Protein AF-A0A6J4IK28-F1 (afdb_monomer)

Mean predicted aligned error: 8.18 Å

Structure (mmCIF, N/CA/C/O backbone):
data_AF-A0A6J4IK28-F1
#
_entry.id   AF-A0A6J4IK28-F1
#
loop_
_atom_site.group_PDB
_atom_site.id
_atom_site.type_symbol
_atom_site.label_atom_id
_atom_site.label_alt_id
_atom_site.label_comp_id
_atom_site.label_asym_id
_atom_site.label_entity_id
_atom_site.label_seq_id
_atom_site.pdbx_PDB_ins_code
_atom_site.Cartn_x
_atom_site.Cartn_y
_atom_site.Cartn_z
_atom_site.occupancy
_atom_site.B_iso_or_equiv
_atom_site.auth_seq_id
_atom_site.auth_comp_id
_atom_site.auth_asym_id
_atom_site.auth_atom_id
_atom_site.pdbx_PDB_model_num
ATOM 1 N N . MET A 1 1 ? -40.334 22.639 69.550 1.00 74.06 1 MET A N 1
ATOM 2 C CA . MET A 1 1 ? -39.591 23.174 68.395 1.00 74.06 1 MET A CA 1
ATOM 3 C C . MET A 1 1 ? -38.228 22.520 68.456 1.00 74.06 1 MET A C 1
ATOM 5 O O . MET A 1 1 ? -37.591 22.690 69.494 1.00 74.06 1 MET A O 1
ATOM 9 N N . PRO A 1 2 ? -37.857 21.711 67.454 1.00 82.25 2 PRO A N 1
ATOM 10 C CA . PRO A 1 2 ? -36.530 21.117 67.389 1.00 82.25 2 PRO A CA 1
ATOM 11 C C . PRO A 1 2 ? -35.451 22.206 67.383 1.00 82.25 2 PRO A C 1
ATOM 13 O O . PRO A 1 2 ? -35.687 23.322 66.915 1.00 82.25 2 PRO A O 1
ATOM 16 N N . THR A 1 3 ? -34.282 21.914 67.947 1.00 91.12 3 THR A N 1
ATOM 17 C CA . THR A 1 3 ? -33.130 22.812 67.830 1.00 91.12 3 THR A CA 1
ATOM 18 C C . THR A 1 3 ? -32.622 22.833 66.380 1.00 91.12 3 THR A C 1
ATOM 20 O O . THR A 1 3 ? -32.764 21.835 65.667 1.00 91.12 3 THR A O 1
ATOM 23 N N . PRO A 1 4 ? -31.970 23.926 65.935 1.00 89.88 4 PRO A N 1
ATOM 24 C CA . PRO A 1 4 ? -31.361 23.995 64.601 1.00 89.88 4 PRO A CA 1
ATOM 25 C C . PRO A 1 4 ? -30.379 22.844 64.314 1.00 89.88 4 PRO A C 1
ATOM 27 O O . PRO A 1 4 ? -30.226 22.409 63.174 1.00 89.88 4 PRO A O 1
ATOM 30 N N . GLU A 1 5 ? -29.725 22.321 65.355 1.00 90.38 5 GLU A N 1
ATOM 31 C CA . GLU A 1 5 ? -28.814 21.174 65.267 1.00 90.38 5 GLU A CA 1
ATOM 32 C C . GLU A 1 5 ? -29.556 19.872 64.934 1.00 90.38 5 GLU A C 1
ATOM 34 O O . GLU A 1 5 ? -29.117 19.123 64.061 1.00 90.38 5 GLU A O 1
ATOM 39 N N . VAL A 1 6 ? -30.706 19.621 65.574 1.00 90.06 6 VAL A N 1
ATOM 40 C CA . VAL A 1 6 ? -31.551 18.446 65.302 1.00 90.06 6 VAL A CA 1
ATOM 41 C C . VAL A 1 6 ? -32.146 18.515 63.893 1.00 90.06 6 VAL A C 1
ATOM 43 O O . VAL A 1 6 ? -32.188 17.502 63.195 1.00 90.06 6 VAL A O 1
ATOM 46 N N . GLU A 1 7 ? -32.557 19.701 63.435 1.00 92.06 7 GLU A N 1
ATOM 47 C CA . GLU A 1 7 ? -33.018 19.901 62.052 1.00 92.06 7 GLU A CA 1
ATOM 48 C C . GLU A 1 7 ? -31.903 19.628 61.032 1.00 92.06 7 GLU A C 1
ATOM 50 O O . GLU A 1 7 ? -32.126 18.927 60.044 1.00 92.06 7 GLU A O 1
ATOM 55 N N . THR A 1 8 ? -30.685 20.112 61.299 1.00 93.75 8 THR A N 1
ATOM 56 C CA . THR A 1 8 ? -29.513 19.878 60.437 1.00 93.75 8 THR A CA 1
ATOM 57 C C . THR A 1 8 ? -29.162 18.391 60.352 1.00 93.75 8 THR A C 1
ATOM 59 O O . THR A 1 8 ? -28.902 17.885 59.260 1.00 93.75 8 THR A O 1
ATOM 62 N N . LEU A 1 9 ? -29.204 17.672 61.481 1.00 93.69 9 LEU A N 1
ATOM 63 C CA . LEU A 1 9 ? -28.987 16.225 61.528 1.00 93.69 9 LEU A CA 1
ATOM 64 C C . LEU A 1 9 ? -30.023 15.470 60.685 1.00 93.69 9 LEU A C 1
ATOM 66 O O . LEU A 1 9 ? -29.646 14.637 59.863 1.00 93.69 9 LEU A O 1
ATOM 70 N N . ARG A 1 10 ? -31.319 15.766 60.862 1.00 93.50 10 ARG A N 1
ATOM 71 C CA . ARG A 1 10 ? -32.399 15.110 60.101 1.00 93.50 10 ARG A CA 1
ATOM 72 C C . ARG A 1 10 ? -32.227 15.325 58.597 1.00 93.50 10 ARG A C 1
ATOM 74 O O . ARG A 1 10 ? -32.271 14.359 57.840 1.00 93.50 10 ARG A O 1
ATOM 81 N N . ALA A 1 11 ? -31.929 16.556 58.183 1.00 94.69 11 ALA A N 1
ATOM 82 C CA . ALA A 1 11 ? -31.669 16.878 56.782 1.00 94.69 11 ALA A CA 1
ATOM 83 C C . ALA A 1 11 ? -30.438 16.141 56.214 1.00 94.69 11 ALA A C 1
ATOM 85 O O . ALA A 1 11 ? -30.433 15.756 55.045 1.00 94.69 11 ALA A O 1
ATOM 86 N N . ALA A 1 12 ? -29.389 15.932 57.017 1.00 94.56 12 ALA A N 1
ATOM 87 C CA . ALA A 1 12 ? -28.216 15.164 56.600 1.00 94.56 12 ALA A CA 1
ATOM 88 C C . ALA A 1 12 ? -28.537 13.667 56.433 1.00 94.56 12 ALA A C 1
ATOM 90 O O . ALA A 1 12 ? -28.177 13.077 55.416 1.00 94.56 12 ALA A O 1
ATOM 91 N N . VAL A 1 13 ? -29.285 13.068 57.368 1.00 94.44 13 VAL A N 1
ATOM 92 C CA . VAL A 1 13 ? -29.723 11.661 57.278 1.00 94.44 13 VAL A CA 1
ATOM 93 C C . VAL A 1 13 ? -30.625 11.426 56.061 1.00 94.44 13 VAL A C 1
ATOM 95 O O . VAL A 1 13 ? -30.459 10.427 55.362 1.00 94.44 13 VAL A O 1
ATOM 98 N N . GLU A 1 14 ? -31.542 12.350 55.759 1.00 95.25 14 GLU A N 1
ATOM 99 C CA . GLU A 1 14 ? -32.366 12.292 54.541 1.00 95.25 14 GLU A CA 1
ATOM 100 C C . GLU A 1 14 ? -31.520 12.376 53.263 1.00 95.25 14 GLU A C 1
ATOM 102 O O . GLU A 1 14 ? -31.770 11.646 52.302 1.00 95.25 14 GLU A O 1
ATOM 107 N N . ARG A 1 15 ? -30.482 13.220 53.249 1.00 96.00 15 ARG A N 1
ATOM 108 C CA . ARG A 1 15 ? -29.557 13.329 52.112 1.00 96.00 15 ARG A CA 1
ATOM 109 C C . ARG A 1 15 ? -28.786 12.029 51.882 1.00 96.00 15 ARG A C 1
ATOM 111 O O . ARG A 1 15 ? -28.744 11.552 50.749 1.00 96.00 15 ARG A O 1
ATOM 118 N N . VAL A 1 16 ? -28.248 11.439 52.951 1.00 95.44 16 VAL A N 1
ATOM 119 C CA . VAL A 1 16 ? -27.581 10.128 52.917 1.00 95.44 16 VAL A CA 1
ATOM 120 C C . VAL A 1 16 ? -28.528 9.059 52.371 1.00 95.44 16 VAL A C 1
ATOM 122 O O . VAL A 1 16 ? -28.136 8.285 51.503 1.00 95.44 16 VAL A O 1
ATOM 125 N N . ALA A 1 17 ? -29.788 9.045 52.818 1.00 94.62 17 ALA A N 1
ATOM 126 C CA . ALA A 1 17 ? -30.799 8.110 52.326 1.00 94.62 17 ALA A CA 1
ATOM 127 C C . ALA A 1 17 ? -30.999 8.222 50.806 1.00 94.62 17 ALA A C 1
ATOM 129 O O . ALA A 1 17 ? -30.992 7.216 50.096 1.00 94.62 17 ALA A O 1
ATOM 130 N N . GLY A 1 18 ? -31.142 9.452 50.301 1.00 94.38 18 GLY A N 1
ATOM 131 C CA . GLY A 1 18 ? -31.304 9.713 48.870 1.00 94.38 18 GLY A CA 1
ATOM 132 C C . GLY A 1 18 ? -30.097 9.267 48.043 1.00 94.38 18 GLY A C 1
ATOM 133 O O . GLY A 1 18 ? -30.264 8.689 46.971 1.00 94.38 18 GLY A O 1
ATOM 134 N N . GLN A 1 19 ? -28.885 9.478 48.554 1.00 93.12 19 GLN A N 1
ATOM 135 C CA . GLN A 1 19 ? -27.653 9.050 47.891 1.00 93.12 19 GLN A CA 1
ATOM 136 C C . GLN A 1 19 ? -27.456 7.528 47.927 1.00 93.12 19 GLN A C 1
ATOM 138 O O . GLN A 1 19 ? -27.048 6.959 46.921 1.00 93.12 19 GLN A O 1
ATOM 143 N N . LEU A 1 20 ? -27.791 6.849 49.030 1.00 92.94 20 LEU A N 1
ATOM 144 C CA . LEU A 1 20 ? -27.771 5.381 49.097 1.00 92.94 20 LEU A CA 1
ATOM 145 C C . LEU A 1 20 ? -28.774 4.754 48.127 1.00 92.94 20 LEU A C 1
ATOM 147 O O . LEU A 1 20 ? -28.466 3.761 47.473 1.00 92.94 20 LEU A O 1
ATOM 151 N N . TYR A 1 21 ? -29.956 5.357 47.987 1.00 92.38 21 TYR A N 1
ATOM 152 C CA . TYR A 1 21 ? -30.935 4.926 46.994 1.00 92.38 21 TYR A CA 1
ATOM 153 C C . TYR A 1 21 ? -30.430 5.128 45.557 1.00 92.38 21 TYR A C 1
ATOM 155 O O . TYR A 1 21 ? -30.565 4.233 44.722 1.00 92.38 21 TYR A O 1
ATOM 163 N N . ALA A 1 22 ? -29.816 6.280 45.263 1.00 89.69 22 ALA A N 1
ATOM 164 C CA . ALA A 1 22 ? -29.188 6.523 43.965 1.00 89.69 22 ALA A CA 1
ATOM 165 C C . ALA A 1 22 ? -28.090 5.486 43.680 1.00 89.69 22 ALA A C 1
ATOM 167 O O . ALA A 1 22 ? -28.051 4.917 42.598 1.00 89.69 22 ALA A O 1
ATOM 168 N N . LEU A 1 23 ? -27.270 5.174 44.684 1.00 88.62 23 LEU A N 1
ATOM 169 C CA . LEU A 1 23 ? -26.203 4.184 44.600 1.00 88.62 23 LEU A CA 1
ATOM 170 C C . LEU A 1 23 ? -26.716 2.761 44.327 1.00 88.62 23 LEU A C 1
ATOM 172 O O . LEU A 1 23 ? -26.079 2.013 43.592 1.00 88.62 23 LEU A O 1
ATOM 176 N N . ASP A 1 24 ? -27.853 2.373 44.907 1.00 88.12 24 ASP A N 1
ATOM 177 C CA . ASP A 1 24 ? -28.440 1.048 44.671 1.00 88.12 24 ASP A CA 1
ATOM 178 C C . ASP A 1 24 ? -29.118 0.923 43.303 1.00 88.12 24 ASP A C 1
ATOM 180 O O . ASP A 1 24 ? -29.145 -0.150 42.704 1.00 88.12 24 ASP A O 1
ATOM 184 N N . THR A 1 25 ? -29.666 2.031 42.806 1.00 88.88 25 THR A N 1
ATOM 185 C CA . THR A 1 25 ? -30.368 2.076 41.518 1.00 88.88 25 THR A CA 1
ATOM 186 C C . THR A 1 25 ? -29.450 2.377 40.337 1.00 88.88 25 THR A C 1
ATOM 188 O O . THR A 1 25 ? -29.891 2.259 39.193 1.00 88.88 25 THR A O 1
ATOM 191 N N . ASP A 1 26 ? -28.185 2.723 40.588 1.00 85.19 26 ASP A N 1
ATOM 192 C CA . ASP A 1 26 ? -27.203 3.002 39.549 1.00 85.19 26 ASP A CA 1
ATOM 193 C C . ASP A 1 26 ? -26.723 1.698 38.869 1.00 85.19 26 ASP A C 1
ATOM 195 O O . ASP A 1 26 ? -26.015 0.885 39.481 1.00 85.19 26 ASP A O 1
ATOM 199 N N . PRO A 1 27 ? -27.052 1.478 37.579 1.00 79.19 27 PRO A N 1
ATOM 200 C CA . PRO A 1 27 ? -26.622 0.290 36.846 1.00 79.19 27 PRO A CA 1
ATOM 201 C C . PRO A 1 27 ? -25.095 0.184 36.705 1.00 79.19 27 PRO A C 1
ATOM 203 O O . PRO A 1 27 ? -24.576 -0.911 36.497 1.00 79.19 27 PRO A O 1
ATOM 206 N N . GLN A 1 28 ? -24.356 1.287 36.831 1.00 73.50 28 GLN A N 1
ATOM 207 C CA . GLN A 1 28 ? -22.895 1.293 36.740 1.00 73.50 28 GLN A CA 1
ATOM 208 C C . GLN A 1 28 ? -22.249 0.767 38.024 1.00 73.50 28 GLN A C 1
ATOM 210 O O . GLN A 1 28 ? -21.214 0.105 37.969 1.00 73.50 28 GLN A O 1
ATOM 215 N N . LEU A 1 29 ? -22.890 0.968 39.176 1.00 75.38 29 LEU A N 1
ATOM 216 C CA . LEU A 1 29 ? -22.451 0.395 40.450 1.00 75.38 29 LEU A CA 1
ATOM 217 C C . LEU A 1 29 ? -22.881 -1.069 40.597 1.00 75.38 29 LEU A C 1
ATOM 219 O O . LEU A 1 29 ? -22.196 -1.842 41.270 1.00 75.38 29 LEU A O 1
ATOM 223 N N . ALA A 1 30 ? -23.936 -1.497 39.895 1.00 78.06 30 ALA A N 1
ATOM 224 C CA . ALA A 1 30 ? -24.269 -2.916 39.766 1.00 78.06 30 ALA A CA 1
ATOM 225 C C . ALA A 1 30 ? -23.120 -3.725 39.127 1.00 78.06 30 ALA A C 1
ATOM 227 O O . ALA A 1 30 ? -22.860 -4.853 39.544 1.00 78.06 30 ALA A O 1
ATOM 228 N N . LEU A 1 31 ? -22.363 -3.129 38.195 1.00 72.75 31 LEU A N 1
ATOM 229 C CA . LEU A 1 31 ? -21.189 -3.764 37.577 1.00 72.75 31 LEU A CA 1
ATOM 230 C C . LEU A 1 31 ? -20.028 -3.975 38.561 1.00 72.75 31 LEU A C 1
ATOM 232 O O . LEU A 1 31 ? -19.292 -4.952 38.429 1.00 72.75 31 LEU A O 1
ATOM 236 N N . LEU A 1 32 ? -19.883 -3.119 39.580 1.00 73.75 32 LEU A N 1
ATOM 237 C CA . LEU A 1 32 ? -18.883 -3.322 40.638 1.00 73.75 32 LEU A CA 1
ATOM 238 C C . LEU A 1 32 ? -19.187 -4.570 41.480 1.00 73.75 32 LEU A C 1
ATOM 240 O O . LEU A 1 32 ? -18.267 -5.180 42.021 1.00 73.75 32 LEU A O 1
ATOM 244 N N . ARG A 1 33 ? -20.465 -4.961 41.574 1.00 72.75 33 ARG A N 1
ATOM 245 C CA . ARG A 1 33 ? -20.930 -6.112 42.365 1.00 72.75 33 ARG A CA 1
ATOM 246 C C . ARG A 1 33 ? -20.863 -7.440 41.596 1.00 72.75 33 ARG A C 1
ATOM 248 O O . ARG A 1 33 ? -20.760 -8.488 42.225 1.00 72.75 33 ARG A O 1
ATOM 255 N N . ASP A 1 34 ? -20.892 -7.412 40.262 1.00 78.19 34 ASP A N 1
ATOM 256 C CA . ASP A 1 34 ? -20.984 -8.610 39.402 1.00 78.19 34 ASP A CA 1
ATOM 257 C C . ASP A 1 34 ? -19.647 -9.377 39.249 1.00 78.19 34 ASP A C 1
ATOM 259 O O . ASP A 1 34 ? -19.596 -10.477 38.703 1.00 78.19 34 ASP A O 1
ATOM 263 N N . GLY A 1 35 ? -18.532 -8.823 39.747 1.00 73.94 35 GLY A N 1
ATOM 264 C CA . GLY A 1 35 ? -17.237 -9.520 39.837 1.00 73.94 35 GLY A CA 1
ATOM 265 C C . GLY A 1 35 ? -16.565 -9.856 38.496 1.00 73.94 35 GLY A C 1
ATOM 266 O O . GLY A 1 35 ? -15.543 -10.541 38.472 1.00 73.94 35 GLY A O 1
ATOM 267 N N . SER A 1 36 ? -17.108 -9.373 37.377 1.00 86.38 36 SER A N 1
ATOM 268 C CA . SER A 1 36 ? -16.590 -9.591 36.019 1.00 86.38 36 SER A CA 1
ATOM 269 C C . SER A 1 36 ? -15.391 -8.697 35.663 1.00 86.38 36 SER A C 1
ATOM 271 O O . SER A 1 36 ? -14.700 -8.948 34.669 1.00 86.38 36 SER A O 1
ATOM 273 N N . LEU A 1 37 ? -15.112 -7.690 36.496 1.00 91.56 37 LEU A N 1
ATOM 274 C CA . LEU A 1 37 ? -14.027 -6.731 36.311 1.00 91.56 37 LEU A CA 1
ATOM 275 C C . LEU A 1 37 ? -12.643 -7.374 36.480 1.00 91.56 37 LEU A C 1
ATOM 277 O O . LEU A 1 37 ? -12.450 -8.345 37.215 1.00 91.56 37 LEU A O 1
ATOM 281 N N . ARG A 1 38 ? -11.641 -6.798 35.814 1.00 92.06 38 ARG A N 1
ATOM 282 C CA . ARG A 1 38 ? -10.229 -7.204 35.871 1.00 92.06 38 ARG A CA 1
ATOM 283 C C . ARG A 1 38 ? -9.327 -5.994 36.119 1.00 92.06 38 ARG A C 1
ATOM 285 O O . ARG A 1 38 ? -9.775 -4.854 36.080 1.00 92.06 38 ARG A O 1
ATOM 292 N N . GLY A 1 39 ? -8.055 -6.258 36.417 1.00 94.00 39 GLY A N 1
ATOM 293 C CA . GLY A 1 39 ? -7.009 -5.233 36.471 1.00 94.00 39 GLY A CA 1
ATOM 294 C C . GLY A 1 39 ? -7.291 -4.090 37.452 1.00 94.00 39 GLY A C 1
ATOM 295 O O . GLY A 1 39 ? -7.588 -4.330 38.626 1.00 94.00 39 GLY A O 1
ATOM 296 N N . ALA A 1 40 ? -7.154 -2.849 36.981 1.00 92.88 40 ALA A N 1
ATOM 297 C CA . ALA A 1 40 ? -7.343 -1.659 37.811 1.00 92.88 40 ALA A CA 1
ATOM 298 C C . ALA A 1 40 ? -8.806 -1.488 38.232 1.00 92.88 40 ALA A C 1
ATOM 300 O O . ALA A 1 40 ? -9.070 -1.110 39.372 1.00 92.88 40 ALA A O 1
ATOM 301 N N . SER A 1 41 ? -9.742 -1.834 37.349 1.00 93.06 41 SER A N 1
ATOM 302 C CA . SER A 1 41 ? -11.175 -1.832 37.643 1.00 93.06 41 SER A CA 1
ATOM 303 C C . SER A 1 41 ? -11.537 -2.815 38.755 1.00 93.06 41 SER A C 1
ATOM 305 O O . SER A 1 41 ? -12.217 -2.438 39.705 1.00 93.06 41 SER A O 1
ATOM 307 N N . ALA A 1 42 ? -11.016 -4.047 38.712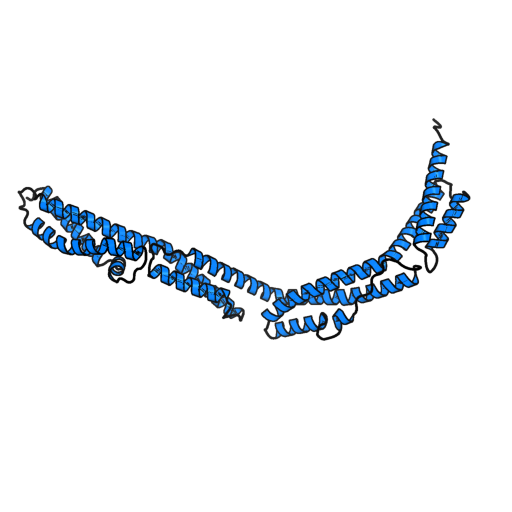 1.00 93.44 42 ALA A N 1
ATOM 308 C CA . ALA A 1 42 ? -11.214 -5.014 39.797 1.00 93.44 42 ALA A CA 1
ATOM 309 C C . ALA A 1 42 ? -10.628 -4.526 41.126 1.00 93.44 42 ALA A C 1
ATOM 311 O O . ALA A 1 42 ? -11.246 -4.694 42.175 1.00 93.44 42 ALA A O 1
ATOM 312 N N . LYS A 1 43 ? -9.442 -3.904 41.088 1.00 93.50 43 LYS A N 1
ATOM 313 C CA . LYS A 1 43 ? -8.805 -3.341 42.282 1.00 93.50 43 LYS A CA 1
ATOM 314 C C . LYS A 1 43 ? -9.658 -2.224 42.891 1.00 93.50 43 LYS A C 1
ATOM 316 O O . LYS A 1 43 ? -9.930 -2.265 44.085 1.00 93.50 43 LYS A O 1
ATOM 321 N N . ALA A 1 44 ? -10.113 -1.279 42.069 1.00 92.44 44 ALA A N 1
ATOM 322 C CA . ALA A 1 44 ? -10.971 -0.186 42.512 1.00 92.44 44 ALA A CA 1
ATOM 323 C C . ALA A 1 44 ? -12.305 -0.701 43.076 1.00 92.44 44 ALA A C 1
ATOM 325 O O . ALA A 1 44 ? -12.745 -0.227 44.118 1.00 92.44 44 ALA A O 1
ATOM 326 N N . ALA A 1 45 ? -12.917 -1.706 42.437 1.00 91.50 45 ALA A N 1
ATOM 327 C CA . ALA A 1 45 ? -14.139 -2.343 42.927 1.00 91.50 45 ALA A CA 1
ATOM 328 C C . ALA A 1 45 ? -13.929 -3.037 44.285 1.00 91.50 45 ALA A C 1
ATOM 330 O O . ALA A 1 45 ? -14.741 -2.879 45.199 1.00 91.50 45 ALA A O 1
ATOM 331 N N . ALA A 1 46 ? -12.820 -3.763 44.449 1.00 92.69 46 ALA A N 1
ATOM 332 C CA . ALA A 1 46 ? -12.489 -4.453 45.694 1.00 92.69 46 ALA A CA 1
ATOM 333 C C . ALA A 1 46 ? -12.225 -3.489 46.864 1.00 92.69 46 ALA A C 1
ATOM 335 O O . ALA A 1 46 ? -12.541 -3.826 48.002 1.00 92.69 46 ALA A O 1
ATOM 336 N N . GLU A 1 47 ? -11.677 -2.299 46.595 1.00 92.56 47 GLU A N 1
ATOM 337 C CA . GLU A 1 47 ? -11.463 -1.249 47.602 1.00 92.56 47 GLU A CA 1
ATOM 338 C C . GLU A 1 47 ? -12.795 -0.695 48.142 1.00 92.56 47 GLU A C 1
ATOM 340 O O . GLU A 1 47 ? -12.931 -0.509 49.350 1.00 92.56 47 GLU A O 1
ATOM 345 N N . VAL A 1 48 ? -13.805 -0.508 47.283 1.00 93.25 48 VAL A N 1
ATOM 346 C CA . VAL A 1 48 ? -15.093 0.097 47.684 1.00 93.25 48 VAL A CA 1
ATOM 347 C C . VAL A 1 48 ? -16.167 -0.890 48.126 1.00 93.25 48 VAL A C 1
ATOM 349 O O . VAL A 1 48 ? -17.089 -0.502 48.839 1.00 93.25 48 VAL A O 1
ATOM 352 N N . THR A 1 49 ? -16.065 -2.165 47.749 1.00 91.81 49 THR A N 1
ATOM 353 C CA . THR A 1 49 ? -17.027 -3.206 48.157 1.00 91.81 49 THR A CA 1
ATOM 354 C C . THR A 1 49 ? -17.265 -3.250 49.677 1.00 91.81 49 THR A C 1
ATOM 356 O O . THR A 1 49 ? -18.422 -3.151 50.087 1.00 91.81 49 THR A O 1
ATOM 359 N N . PRO A 1 50 ? -16.231 -3.308 50.547 1.00 93.44 50 PRO A N 1
ATOM 360 C CA . PRO A 1 50 ? -16.459 -3.316 51.993 1.00 93.44 50 PRO A CA 1
ATOM 361 C C . PRO A 1 50 ? -17.063 -2.004 52.516 1.00 93.44 50 PRO A C 1
ATOM 363 O O . PRO A 1 50 ? -17.766 -2.019 53.526 1.00 93.44 50 PRO A O 1
ATOM 366 N N . LEU A 1 51 ? -16.819 -0.872 51.843 1.00 93.94 51 LEU A N 1
ATOM 367 C CA . LEU A 1 51 ? -17.439 0.409 52.194 1.00 93.94 51 LEU A CA 1
ATOM 368 C C . LEU A 1 51 ? -18.940 0.375 51.908 1.00 93.94 51 LEU A C 1
ATOM 370 O O . LEU A 1 51 ? -19.722 0.777 52.764 1.00 93.94 51 LEU A O 1
ATOM 374 N N . ILE A 1 52 ? -19.347 -0.173 50.759 1.00 92.00 52 ILE A N 1
ATOM 375 C CA . ILE A 1 52 ? -20.759 -0.362 50.397 1.00 92.00 52 ILE A CA 1
ATOM 376 C C . ILE A 1 52 ? -21.468 -1.227 51.442 1.00 92.00 52 ILE A C 1
ATOM 378 O O . ILE A 1 52 ? -22.503 -0.816 51.969 1.00 92.00 52 ILE A O 1
ATOM 382 N N . ASP A 1 53 ? -20.897 -2.378 51.799 1.00 91.62 53 ASP A N 1
ATOM 383 C CA . ASP A 1 53 ? -21.471 -3.260 52.825 1.00 91.62 53 ASP A CA 1
ATOM 384 C C . ASP A 1 53 ? -21.601 -2.535 54.174 1.00 91.62 53 ASP A C 1
ATOM 386 O O . ASP A 1 53 ? -22.630 -2.601 54.851 1.00 91.62 53 ASP A O 1
ATOM 390 N N . SER A 1 54 ? -20.567 -1.777 54.548 1.00 94.00 54 SER A N 1
ATOM 391 C CA . SER A 1 54 ? -20.535 -1.023 55.797 1.00 94.00 54 SER A CA 1
ATOM 392 C C . SER A 1 54 ? -21.535 0.142 55.830 1.00 94.00 54 SER A C 1
ATOM 394 O O . SER A 1 54 ? -22.076 0.446 56.897 1.00 94.00 54 SER A O 1
ATOM 396 N N . LEU A 1 55 ? -21.797 0.790 54.692 1.00 95.06 55 LEU A N 1
ATOM 397 C CA . LEU A 1 55 ? -22.811 1.836 54.544 1.00 95.06 55 LEU A CA 1
ATOM 398 C C . LEU A 1 55 ? -24.216 1.272 54.782 1.00 95.06 55 LEU A C 1
ATOM 400 O O . LEU A 1 55 ? -24.970 1.826 55.585 1.00 95.06 55 LEU A O 1
ATOM 404 N N . TRP A 1 56 ? -24.543 0.139 54.152 1.00 93.50 56 TRP A N 1
ATOM 405 C CA . TRP A 1 56 ? -25.838 -0.530 54.329 1.00 93.50 56 TRP A CA 1
ATOM 406 C C . TRP A 1 56 ? -26.040 -1.070 55.744 1.00 93.50 56 TRP A C 1
ATOM 408 O O . TRP A 1 56 ? -27.169 -1.094 56.231 1.00 93.50 56 TRP A O 1
ATOM 418 N N . GLN A 1 57 ? -24.958 -1.449 56.428 1.00 94.69 57 GLN A N 1
ATOM 419 C CA . GLN A 1 57 ? -25.019 -1.862 57.826 1.00 94.69 57 GLN A CA 1
ATOM 420 C C . GLN A 1 57 ? -25.232 -0.679 58.786 1.00 94.69 57 GLN A C 1
ATOM 422 O O . GLN A 1 57 ? -26.019 -0.799 59.718 1.00 94.69 57 GLN A O 1
ATOM 427 N N . ARG A 1 58 ? -24.549 0.458 58.581 1.00 95.00 58 ARG A N 1
ATOM 428 C CA . ARG A 1 58 ? -24.589 1.609 59.510 1.00 95.00 58 ARG A CA 1
ATOM 429 C C . ARG A 1 58 ? -25.769 2.549 59.306 1.00 95.00 58 ARG A C 1
ATOM 431 O O . ARG A 1 58 ? -26.148 3.244 60.247 1.00 95.00 58 ARG A O 1
ATOM 438 N N . TYR A 1 59 ? -26.336 2.613 58.105 1.00 95.69 59 TYR A N 1
ATOM 439 C CA . TYR A 1 59 ? -27.433 3.536 57.815 1.00 95.69 59 TYR A CA 1
ATOM 440 C C . TYR A 1 59 ? -28.682 3.315 58.698 1.00 95.69 59 TYR A C 1
ATOM 442 O O . TYR A 1 59 ? -29.169 4.302 59.253 1.00 95.69 59 TYR A O 1
ATOM 450 N N . PRO A 1 60 ? -29.176 2.077 58.919 1.00 95.62 60 PRO A N 1
ATOM 451 C CA . PRO A 1 60 ? -30.306 1.837 59.821 1.00 95.62 60 PRO A CA 1
ATOM 452 C C . PRO A 1 60 ? -30.030 2.287 61.261 1.00 95.62 60 PRO A C 1
ATOM 454 O O . PRO A 1 60 ? -30.896 2.894 61.893 1.00 95.62 60 PRO A O 1
ATOM 457 N N . ASP A 1 61 ? -28.813 2.046 61.759 1.00 94.12 61 ASP A N 1
ATOM 458 C CA . ASP A 1 61 ? -28.394 2.451 63.106 1.00 94.12 61 ASP A CA 1
ATOM 459 C C . ASP A 1 61 ? -28.335 3.978 63.234 1.00 94.12 61 ASP A C 1
ATOM 461 O O . ASP A 1 61 ? -28.820 4.547 64.213 1.00 94.12 61 ASP A O 1
ATOM 465 N N . LEU A 1 62 ? -27.793 4.661 62.220 1.00 94.56 62 LEU A N 1
ATOM 466 C CA . LEU A 1 62 ? -27.772 6.121 62.143 1.00 94.56 62 LEU A CA 1
ATOM 467 C C . LEU A 1 62 ? -29.193 6.700 62.101 1.00 94.56 62 LEU A C 1
ATOM 469 O O . LEU A 1 62 ? -29.483 7.669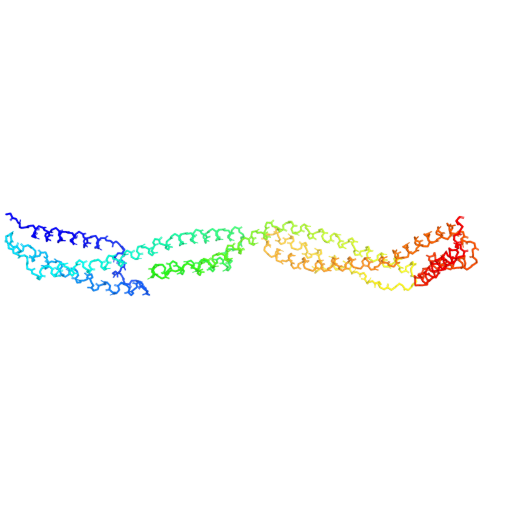 62.803 1.00 94.56 62 LEU A O 1
ATOM 473 N N . GLN A 1 63 ? -30.081 6.103 61.304 1.00 94.31 63 GLN A N 1
ATOM 474 C CA . GLN A 1 63 ? -31.474 6.524 61.181 1.00 94.31 63 GLN A CA 1
ATOM 475 C C . GLN A 1 63 ? -32.225 6.378 62.512 1.00 94.31 63 GLN A C 1
ATOM 477 O O . GLN A 1 63 ? -32.914 7.311 62.929 1.00 94.31 63 GLN A O 1
ATOM 482 N N . ALA A 1 64 ? -32.065 5.243 63.199 1.00 93.62 64 ALA A N 1
ATOM 483 C CA . ALA A 1 64 ? -32.664 5.001 64.509 1.00 93.62 64 ALA A CA 1
ATOM 484 C C . ALA A 1 64 ? -32.116 5.971 65.567 1.00 93.62 64 ALA A C 1
ATOM 486 O O . ALA A 1 64 ? -32.884 6.631 66.266 1.00 93.62 64 ALA A O 1
ATOM 487 N N . ALA A 1 65 ? -30.792 6.138 65.628 1.00 92.00 65 ALA A N 1
ATOM 488 C CA . ALA A 1 65 ? -30.160 7.028 66.594 1.00 92.00 65 ALA A CA 1
ATOM 489 C C . ALA A 1 65 ? -30.543 8.501 66.378 1.00 92.00 65 ALA A C 1
ATOM 491 O O . ALA A 1 65 ? -30.709 9.229 67.352 1.00 92.00 65 ALA A O 1
ATOM 492 N N . ALA A 1 66 ? -30.721 8.941 65.127 1.00 91.12 66 ALA A N 1
ATOM 493 C CA . ALA A 1 66 ? -31.199 10.285 64.805 1.00 91.12 66 ALA A CA 1
ATOM 494 C C . ALA A 1 66 ? -32.677 10.502 65.181 1.00 91.12 66 ALA A C 1
ATOM 496 O O . ALA A 1 66 ? -33.053 11.618 65.545 1.00 91.12 66 ALA A O 1
ATOM 497 N N . ALA A 1 67 ? -33.509 9.455 65.119 1.00 91.38 67 ALA A N 1
ATOM 498 C CA . ALA A 1 67 ? -34.905 9.505 65.556 1.00 91.38 67 ALA A CA 1
ATOM 499 C C . ALA A 1 67 ? -35.040 9.606 67.088 1.00 91.38 67 ALA A C 1
ATOM 501 O O . ALA A 1 67 ? -35.944 10.287 67.572 1.00 91.38 67 ALA A O 1
ATOM 502 N N . ASP A 1 68 ? -34.115 8.992 67.833 1.00 91.56 68 ASP A N 1
ATOM 503 C CA . ASP A 1 68 ? -34.080 9.008 69.302 1.00 91.56 68 ASP A CA 1
ATOM 504 C C . ASP A 1 68 ? -33.532 10.322 69.899 1.00 91.56 68 ASP A C 1
ATOM 506 O O . ASP A 1 68 ? -33.643 10.556 71.109 1.00 91.56 68 ASP A O 1
ATOM 510 N N . VAL A 1 69 ? -32.956 11.217 69.083 1.00 90.12 69 VAL A N 1
ATOM 511 C CA . VAL A 1 69 ? -32.507 12.536 69.555 1.00 90.12 69 VAL A CA 1
ATOM 512 C C . VAL A 1 69 ? -33.719 13.405 69.896 1.00 90.12 69 VAL A C 1
ATOM 514 O O . VAL A 1 69 ? -34.496 13.805 69.028 1.00 90.12 69 VAL A O 1
ATOM 517 N N . ALA A 1 70 ? -33.859 13.741 71.181 1.00 82.38 70 ALA A N 1
ATOM 518 C CA . ALA A 1 70 ? -34.915 14.624 71.664 1.00 82.38 70 ALA A CA 1
ATOM 519 C C . ALA A 1 70 ? -34.835 16.017 71.015 1.00 82.38 70 ALA A C 1
ATOM 521 O O . ALA A 1 70 ? -33.760 16.611 70.945 1.00 82.38 70 ALA A O 1
ATOM 522 N N . ASP A 1 71 ? -35.991 16.587 70.657 1.00 82.25 71 ASP A N 1
ATOM 523 C CA . ASP A 1 71 ? -36.108 17.884 69.968 1.00 82.25 71 ASP A CA 1
ATOM 524 C C . ASP A 1 71 ? -35.384 19.049 70.677 1.00 82.25 71 ASP A C 1
ATOM 526 O O . ASP A 1 71 ? -35.060 20.050 70.047 1.00 82.25 71 ASP A O 1
ATOM 530 N N . THR A 1 72 ? -35.127 18.955 71.983 1.00 73.81 72 THR A N 1
ATOM 531 C CA . THR A 1 72 ? -34.505 20.026 72.782 1.00 73.81 72 THR A CA 1
ATOM 532 C C . THR A 1 72 ? -33.144 19.657 73.382 1.00 73.81 72 THR A C 1
ATOM 534 O O . THR A 1 72 ? -32.603 20.442 74.158 1.00 73.81 72 THR A O 1
ATOM 537 N N . GLY A 1 73 ? -32.611 18.463 73.098 1.00 80.56 73 GLY A N 1
ATOM 538 C CA . GLY A 1 73 ? -31.343 17.974 73.654 1.00 80.56 73 GLY A CA 1
ATOM 539 C C . GLY A 1 73 ? -30.148 18.188 72.715 1.00 80.56 73 GLY A C 1
ATOM 540 O O . GLY A 1 73 ? -30.345 18.330 71.509 1.00 80.56 73 GLY A O 1
ATOM 541 N N . PRO A 1 74 ? -28.905 18.205 73.236 1.00 88.88 74 PRO A N 1
ATOM 542 C CA . PRO A 1 74 ? -27.717 18.196 72.389 1.00 88.88 74 PRO A CA 1
ATOM 543 C C . PRO A 1 74 ? -27.617 16.867 71.628 1.00 88.88 74 PRO A C 1
ATOM 545 O O . PRO A 1 74 ? -27.880 15.801 72.191 1.00 88.88 74 PRO A O 1
ATOM 548 N N . VAL A 1 75 ? -27.202 16.923 70.362 1.00 91.25 75 VAL A N 1
ATOM 549 C CA . VAL A 1 75 ? -26.969 15.717 69.555 1.00 91.25 75 VAL A CA 1
ATOM 550 C C . VAL A 1 75 ? -25.785 14.932 70.144 1.00 91.25 75 VAL A C 1
ATOM 552 O O . VAL A 1 75 ? -24.723 15.519 70.372 1.00 91.25 75 VAL A O 1
ATOM 555 N N . PRO A 1 76 ? -25.906 13.611 70.385 1.00 93.75 76 PRO A N 1
ATOM 556 C CA . PRO A 1 76 ? -24.788 12.819 70.883 1.00 93.75 76 PRO A CA 1
ATOM 557 C C . PRO A 1 76 ? -23.609 12.820 69.901 1.00 93.75 76 PRO A C 1
ATOM 559 O O . PRO A 1 76 ? -23.783 12.611 68.700 1.00 93.75 76 PRO A O 1
ATOM 562 N N . ALA A 1 77 ? -22.386 12.974 70.416 1.00 93.19 77 ALA A N 1
ATOM 563 C CA . ALA A 1 77 ? -21.173 12.988 69.593 1.00 93.19 77 ALA A CA 1
ATOM 564 C C . ALA A 1 77 ? -21.000 11.710 68.748 1.00 93.19 77 ALA A C 1
ATOM 566 O O . ALA A 1 77 ? -20.496 11.774 67.630 1.00 93.19 77 ALA A O 1
ATOM 567 N N . SER A 1 78 ? -21.467 10.560 69.244 1.00 92.75 78 SER A N 1
ATOM 568 C CA . SER A 1 78 ? -21.451 9.285 68.517 1.00 92.75 78 SER A CA 1
ATOM 569 C C . SER A 1 78 ? -22.327 9.294 67.259 1.00 92.75 78 SER A C 1
ATOM 571 O O . SER A 1 78 ? -21.951 8.689 66.254 1.00 92.75 78 SER A O 1
ATOM 573 N N . VAL A 1 79 ? -23.466 9.997 67.283 1.00 93.62 79 VAL A N 1
ATOM 574 C CA . VAL A 1 79 ? -24.358 10.140 66.120 1.00 93.62 79 VAL A CA 1
ATOM 575 C C . VAL A 1 79 ? -23.684 10.995 65.053 1.00 93.62 79 VAL A C 1
ATOM 577 O O . VAL A 1 79 ? -23.630 10.593 63.895 1.00 93.62 79 VAL A O 1
ATOM 580 N N . LEU A 1 80 ? -23.085 12.123 65.454 1.00 93.94 80 LEU A N 1
ATOM 581 C CA . LEU A 1 80 ? -22.329 12.990 64.544 1.00 93.94 80 LEU A CA 1
ATOM 582 C C . LEU A 1 80 ? -21.117 12.270 63.937 1.00 93.94 80 LEU A C 1
ATOM 584 O O . LEU A 1 80 ? -20.852 12.413 62.748 1.00 93.94 80 LEU A O 1
ATOM 588 N N . GLN A 1 81 ? -20.409 11.460 64.727 1.00 93.75 81 GLN A N 1
ATOM 589 C CA . GLN A 1 81 ? -19.279 10.667 64.243 1.00 93.75 81 GLN A CA 1
ATOM 590 C C . GLN A 1 81 ? -19.713 9.586 63.243 1.00 93.75 81 GLN A C 1
ATOM 592 O O . GLN A 1 81 ? -19.040 9.377 62.236 1.00 93.75 81 GLN A O 1
ATOM 597 N N . THR A 1 82 ? -20.840 8.917 63.502 1.00 94.25 82 THR A N 1
ATOM 598 C CA . THR A 1 82 ? -21.391 7.905 62.587 1.00 94.25 82 THR A CA 1
ATOM 599 C C . THR A 1 82 ? -21.844 8.546 61.281 1.00 94.25 82 THR A C 1
ATOM 601 O O . THR A 1 82 ? -21.496 8.041 60.217 1.00 94.25 82 THR A O 1
ATOM 604 N N . LEU A 1 83 ? -22.554 9.679 61.356 1.00 95.25 83 LEU A N 1
ATOM 605 C CA . LEU A 1 83 ? -22.946 10.464 60.186 1.00 95.25 83 LEU A CA 1
ATOM 606 C C . LEU A 1 83 ? -21.723 10.856 59.354 1.00 95.25 83 LEU A C 1
ATOM 608 O O . LEU A 1 83 ? -21.696 10.573 58.164 1.00 95.25 83 LEU A O 1
ATOM 612 N N . TYR A 1 84 ? -20.699 11.434 59.987 1.00 94.62 84 TYR A N 1
ATOM 613 C CA . TYR A 1 84 ? -19.470 11.831 59.302 1.00 94.62 84 TYR A CA 1
ATOM 614 C C . TYR A 1 84 ? -18.813 10.653 58.574 1.00 94.62 84 TYR A C 1
ATOM 616 O O . TYR A 1 84 ? -18.446 10.778 57.410 1.00 94.62 84 TYR A O 1
ATOM 624 N N . GLN A 1 85 ? -18.697 9.490 59.223 1.00 94.62 85 GLN A N 1
ATOM 625 C CA . GLN A 1 85 ? -18.087 8.326 58.583 1.00 94.62 85 GLN A CA 1
ATOM 626 C C . GLN A 1 85 ? -18.940 7.802 57.418 1.00 94.62 85 GLN A C 1
ATOM 628 O O . GLN A 1 85 ? -18.392 7.435 56.386 1.00 94.62 85 GLN A O 1
ATOM 633 N N . VAL A 1 86 ? -20.271 7.793 57.554 1.00 95.44 86 VAL A N 1
ATOM 634 C CA . VAL A 1 86 ? -21.183 7.422 56.459 1.00 95.44 86 VAL A CA 1
ATOM 635 C C . VAL A 1 86 ? -21.047 8.391 55.282 1.00 95.44 86 VAL A C 1
ATOM 637 O O . VAL A 1 86 ? -20.962 7.943 54.145 1.00 95.44 86 VAL A O 1
ATOM 640 N N . GLU A 1 87 ? -20.969 9.699 55.530 1.00 95.00 87 GLU A N 1
ATOM 641 C CA . GLU A 1 87 ? -20.763 10.700 54.476 1.00 95.00 87 GLU A CA 1
ATOM 642 C C . GLU A 1 87 ? -19.405 10.534 53.771 1.00 95.00 87 GLU A C 1
ATOM 644 O O . GLU A 1 87 ? -19.342 10.633 52.546 1.00 95.00 87 GLU A O 1
ATOM 649 N N . VAL A 1 88 ? -18.332 10.242 54.517 1.00 95.00 88 VAL A N 1
ATOM 650 C CA . VAL A 1 88 ? -16.991 9.987 53.958 1.00 95.00 88 VAL A CA 1
ATOM 651 C C . VAL A 1 88 ? -16.990 8.754 53.059 1.00 95.00 88 VAL A C 1
ATOM 653 O O . VAL A 1 88 ? -16.558 8.839 51.910 1.00 95.00 88 VAL A O 1
ATOM 656 N N . ASP A 1 89 ? -17.509 7.630 53.549 1.00 95.00 89 ASP A N 1
ATOM 657 C CA . ASP A 1 89 ? -17.482 6.373 52.799 1.00 95.00 89 ASP A CA 1
ATOM 658 C C . ASP A 1 89 ? -18.380 6.460 51.554 1.00 95.00 89 ASP A C 1
ATOM 660 O O . ASP A 1 89 ? -18.035 5.965 50.483 1.00 95.00 89 ASP A O 1
ATOM 664 N N . LEU A 1 90 ? -19.514 7.158 51.657 1.00 93.62 90 LEU A N 1
ATOM 665 C CA . LEU A 1 90 ? -20.409 7.419 50.533 1.00 93.62 90 LEU A CA 1
ATOM 666 C C . LEU A 1 90 ? -19.750 8.291 49.458 1.00 93.62 90 LEU A C 1
ATOM 668 O O . LEU A 1 90 ? -19.896 8.009 48.265 1.00 93.62 90 LEU A O 1
ATOM 672 N N . ALA A 1 91 ? -19.012 9.329 49.862 1.00 92.81 91 ALA A N 1
ATOM 673 C CA . ALA A 1 91 ? -18.252 10.165 48.940 1.00 92.81 91 ALA A CA 1
ATOM 674 C C . ALA A 1 91 ? -17.161 9.358 48.218 1.00 92.81 91 ALA A C 1
ATOM 676 O O . ALA A 1 91 ? -16.975 9.525 47.013 1.00 92.81 91 ALA A O 1
ATOM 677 N N . GLU A 1 92 ? -16.485 8.447 48.922 1.00 93.38 92 GLU A N 1
ATOM 678 C CA . GLU A 1 92 ? -15.470 7.570 48.337 1.00 93.38 92 GLU A CA 1
ATOM 679 C C . GLU A 1 92 ? -16.067 6.612 47.298 1.00 93.38 92 GLU A C 1
ATOM 681 O O . GLU A 1 92 ? -15.576 6.554 46.167 1.00 93.38 92 GLU A O 1
ATOM 686 N N . VAL A 1 93 ? -17.167 5.920 47.621 1.00 92.00 93 VAL A N 1
ATOM 687 C CA . VAL A 1 93 ? -17.828 5.018 46.663 1.00 92.00 93 VAL A CA 1
ATOM 688 C C . VAL A 1 93 ? -18.327 5.782 45.434 1.00 92.00 93 VAL A C 1
ATOM 690 O O . VAL A 1 93 ? -18.119 5.335 44.304 1.00 92.00 93 VAL A O 1
ATOM 693 N N . THR A 1 94 ? -18.934 6.954 45.640 1.00 90.94 94 THR A N 1
ATOM 694 C CA . THR A 1 94 ? -19.423 7.807 44.545 1.00 90.94 94 THR A CA 1
ATOM 695 C C . THR A 1 94 ? -18.275 8.229 43.629 1.00 90.94 94 THR A C 1
ATOM 697 O O . THR A 1 94 ? -18.368 8.060 42.415 1.00 90.94 94 THR A O 1
ATOM 700 N N . ALA A 1 95 ? -17.148 8.676 44.195 1.00 91.62 95 ALA A N 1
ATOM 701 C CA . ALA A 1 95 ? -15.969 9.060 43.421 1.00 91.62 95 ALA A CA 1
ATOM 702 C C . ALA A 1 95 ? -15.398 7.889 42.603 1.00 91.62 95 ALA A C 1
ATOM 704 O O . ALA A 1 95 ? -14.884 8.080 41.500 1.00 91.62 95 ALA A O 1
ATOM 705 N N . VAL A 1 96 ? -15.474 6.655 43.111 1.00 91.44 96 VAL A N 1
ATOM 706 C CA . VAL A 1 96 ? -15.083 5.475 42.330 1.00 91.44 96 VAL A CA 1
ATOM 707 C C . VAL A 1 96 ? -16.049 5.234 41.179 1.00 91.44 96 VAL A C 1
ATOM 709 O O . VAL A 1 96 ? -15.572 5.079 40.059 1.00 91.44 96 VAL A O 1
ATOM 712 N N . GLY A 1 97 ? -17.361 5.277 41.419 1.00 89.50 97 GLY A N 1
ATOM 713 C CA . GLY A 1 97 ? -18.374 5.186 40.364 1.00 89.50 97 GLY A CA 1
ATOM 714 C C . GLY A 1 97 ? -18.135 6.203 39.248 1.00 89.50 97 GLY A C 1
ATOM 715 O O . GLY A 1 97 ? -17.967 5.820 38.093 1.00 89.50 97 GLY A O 1
ATOM 716 N N . GLU A 1 98 ? -17.986 7.482 39.598 1.00 90.44 98 GLU A N 1
ATOM 717 C CA . GLU A 1 98 ? -17.723 8.573 38.650 1.00 90.44 98 GLU A CA 1
ATOM 718 C C . GLU A 1 98 ? -16.479 8.329 37.780 1.00 90.44 98 GLU A C 1
ATOM 720 O O . GLU A 1 98 ? -16.493 8.643 36.588 1.00 90.44 98 GLU A O 1
ATOM 725 N N . ARG A 1 99 ? -15.415 7.714 38.323 1.00 92.88 99 ARG A N 1
ATOM 726 C CA . ARG A 1 99 ? -14.228 7.338 37.531 1.00 92.88 99 ARG A CA 1
ATOM 727 C C . ARG A 1 99 ? -14.546 6.297 36.459 1.00 92.88 99 ARG A C 1
ATOM 729 O O . ARG A 1 99 ? -14.032 6.417 35.350 1.00 92.88 99 ARG A O 1
ATOM 736 N N . PHE A 1 100 ? -15.379 5.303 36.762 1.00 91.38 100 PHE A N 1
ATOM 737 C CA . PHE A 1 100 ? -15.824 4.319 35.769 1.00 91.38 100 PHE A CA 1
ATOM 738 C C . PHE A 1 100 ? -16.669 4.973 34.677 1.00 91.38 100 PHE A C 1
ATOM 740 O O . PHE A 1 100 ? -16.430 4.740 33.493 1.00 91.38 100 PHE A O 1
ATOM 747 N N . VAL A 1 101 ? -17.613 5.835 35.065 1.00 90.25 101 VAL A N 1
ATOM 748 C CA . VAL A 1 101 ? -18.458 6.586 34.124 1.00 90.25 101 VAL A CA 1
ATOM 749 C C . VAL A 1 101 ? -17.610 7.431 33.182 1.00 90.25 101 VAL A C 1
ATOM 751 O O . VAL A 1 101 ? -17.787 7.374 31.965 1.00 90.25 101 VAL A O 1
ATOM 754 N N . ALA A 1 102 ? -16.652 8.177 33.735 1.00 92.69 102 ALA A N 1
ATOM 755 C CA . ALA A 1 102 ? -15.729 8.993 32.961 1.00 92.69 102 ALA A CA 1
ATOM 756 C C . ALA A 1 102 ? -14.882 8.141 32.004 1.00 92.69 102 ALA A C 1
ATOM 758 O O . ALA A 1 102 ? -14.757 8.492 30.832 1.00 92.69 102 ALA A O 1
ATOM 759 N N . ALA A 1 103 ? -14.359 7.003 32.472 1.00 93.88 103 ALA A N 1
ATOM 760 C CA . ALA A 1 103 ? -13.574 6.093 31.644 1.00 93.88 103 ALA A CA 1
ATOM 761 C C . ALA A 1 103 ? -14.393 5.510 30.479 1.00 93.88 103 ALA A C 1
ATOM 763 O O . ALA A 1 103 ? -13.934 5.520 29.337 1.00 93.88 103 ALA A O 1
ATOM 764 N N . TRP A 1 104 ? -15.637 5.081 30.720 1.00 93.00 104 TRP A N 1
ATOM 765 C CA . TRP A 1 104 ? -16.520 4.626 29.643 1.00 93.00 104 TRP A CA 1
ATOM 766 C C . TRP A 1 104 ? -16.876 5.741 28.663 1.00 93.00 104 TRP A C 1
ATOM 768 O O . TRP A 1 104 ? -16.791 5.533 27.456 1.00 93.00 104 TRP A O 1
ATOM 778 N N . HIS A 1 105 ? -17.235 6.932 29.146 1.00 93.44 105 HIS A N 1
ATOM 779 C CA . HIS A 1 105 ? -17.520 8.064 28.261 1.00 93.44 105 HIS A CA 1
ATOM 780 C C . HIS A 1 105 ? -16.327 8.458 27.394 1.00 93.44 105 HIS A C 1
ATOM 782 O O . HIS A 1 105 ? -16.528 8.935 26.279 1.00 93.44 105 HIS A O 1
ATOM 788 N N . GLN A 1 106 ? -15.108 8.246 27.886 1.00 93.94 106 GLN A N 1
ATOM 789 C CA . GLN A 1 106 ? -13.899 8.481 27.116 1.00 93.94 106 GLN A CA 1
ATOM 790 C C . GLN A 1 106 ? -13.690 7.413 26.032 1.00 93.94 106 GLN A C 1
ATOM 792 O O . GLN A 1 106 ? -13.377 7.762 24.900 1.00 93.94 106 GLN A O 1
ATOM 797 N N . VAL A 1 107 ? -13.879 6.129 26.353 1.00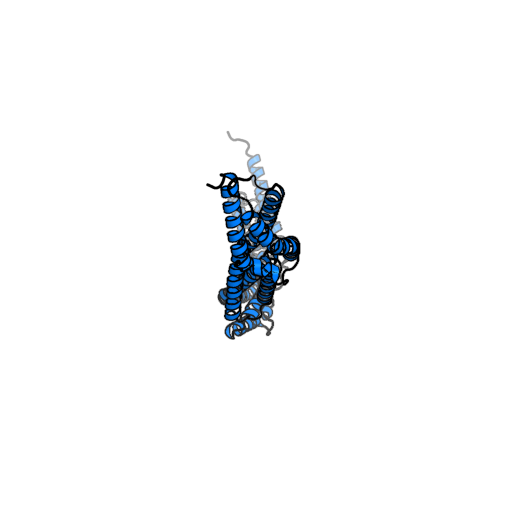 95.31 107 VAL A N 1
ATOM 798 C CA . VAL A 1 107 ? -13.488 5.020 25.462 1.00 95.31 107 VAL A CA 1
ATOM 799 C C . VAL A 1 107 ? -14.588 4.557 24.497 1.00 95.31 107 VAL A C 1
ATOM 801 O O . VAL A 1 107 ? -14.288 4.033 23.425 1.00 95.31 107 VAL A O 1
ATOM 804 N N . LEU A 1 108 ? -15.869 4.745 24.839 1.00 94.50 108 LEU A N 1
ATOM 805 C CA . LEU A 1 108 ? -16.993 4.302 24.002 1.00 94.50 108 LEU A CA 1
ATOM 806 C C . LEU A 1 108 ? -17.019 4.960 22.610 1.00 94.50 108 LEU A C 1
ATOM 808 O O . LEU A 1 108 ? -17.192 4.223 21.641 1.00 94.50 108 LEU A O 1
ATOM 812 N N . PRO A 1 109 ? -16.784 6.281 22.453 1.00 96.38 109 PRO A N 1
ATOM 813 C CA . PRO A 1 109 ? -16.726 6.895 21.125 1.00 96.38 109 PRO A CA 1
ATOM 814 C C . PRO A 1 109 ? -15.640 6.288 20.224 1.00 96.38 109 PRO A C 1
ATOM 816 O O . PRO A 1 109 ? -15.879 6.072 19.038 1.00 96.38 109 PRO A O 1
ATOM 819 N N . GLU A 1 110 ? -14.469 5.964 20.785 1.00 96.00 110 GLU A N 1
ATOM 820 C CA . GLU A 1 110 ? -13.373 5.326 20.043 1.00 96.00 110 GLU A CA 1
ATOM 821 C C . GLU A 1 110 ? -13.740 3.897 19.616 1.00 96.00 110 GLU A C 1
ATOM 823 O O . GLU A 1 110 ? -13.431 3.472 18.500 1.00 96.00 110 GLU A O 1
ATOM 828 N N . LEU A 1 111 ? -14.439 3.151 20.479 1.00 97.19 111 LEU A N 1
ATOM 829 C CA . LEU A 1 111 ? -14.938 1.813 20.160 1.00 97.19 111 LEU A CA 1
ATOM 830 C C . LEU A 1 111 ? -16.006 1.844 19.053 1.00 97.19 111 LEU A C 1
ATOM 832 O O . LEU A 1 111 ? -15.980 0.996 18.155 1.00 97.19 111 LEU A O 1
ATOM 836 N N . ASP A 1 112 ? -16.913 2.820 19.087 1.00 97.75 112 ASP A N 1
ATOM 837 C CA . ASP A 1 112 ? -17.944 3.014 18.063 1.00 97.75 112 ASP A CA 1
ATOM 838 C C . ASP A 1 112 ? -17.317 3.363 16.704 1.00 97.75 112 ASP A C 1
ATOM 840 O O . ASP A 1 112 ? -17.636 2.738 15.686 1.00 97.75 112 ASP A O 1
ATOM 844 N N . GLU A 1 113 ? -16.369 4.304 16.681 1.00 97.62 113 GLU A N 1
ATOM 845 C CA . GLU A 1 113 ? -15.632 4.680 15.471 1.00 97.62 113 GLU A CA 1
ATOM 846 C C . GLU A 1 113 ? -14.860 3.489 14.885 1.00 97.62 113 GLU A C 1
ATOM 848 O O . GLU A 1 113 ? -14.945 3.208 13.682 1.00 97.62 113 GLU A O 1
ATOM 853 N N . ALA A 1 114 ? -14.152 2.737 15.733 1.00 98.00 114 ALA A N 1
ATOM 854 C CA . ALA A 1 114 ? -13.435 1.535 15.329 1.00 98.00 114 ALA A CA 1
ATOM 855 C C . ALA A 1 114 ? -14.386 0.472 14.752 1.00 98.00 114 ALA A C 1
ATOM 857 O O . ALA A 1 114 ? -14.073 -0.158 13.738 1.00 98.00 114 ALA A O 1
ATOM 858 N N . THR A 1 115 ? -15.572 0.308 15.344 1.00 98.62 115 THR A N 1
ATOM 859 C CA . THR A 1 115 ? -16.599 -0.635 14.880 1.00 98.62 115 THR A CA 1
ATOM 860 C C . THR A 1 115 ? -17.109 -0.285 13.488 1.00 98.62 115 THR A C 1
ATOM 862 O O . THR A 1 115 ? -17.133 -1.149 12.604 1.00 98.62 115 THR A O 1
ATOM 865 N N . VAL A 1 116 ? -17.473 0.981 13.269 1.00 98.56 116 VAL A N 1
ATOM 866 C CA . VAL A 1 116 ? -17.919 1.475 11.959 1.00 98.56 116 VAL A CA 1
ATOM 867 C C . VAL A 1 116 ? -16.811 1.314 10.920 1.00 98.56 116 VAL A C 1
ATOM 869 O O . VAL A 1 116 ? -17.064 0.831 9.814 1.00 98.56 116 VAL A O 1
ATOM 872 N N . THR A 1 117 ? -15.575 1.656 11.284 1.00 98.56 117 THR A N 1
ATOM 873 C CA . THR A 1 117 ? -14.423 1.572 10.382 1.00 98.56 117 THR A CA 1
ATOM 874 C C . THR A 1 117 ? -14.159 0.134 9.947 1.00 98.56 117 THR A C 1
ATOM 876 O O . THR A 1 117 ? -14.093 -0.135 8.749 1.00 98.56 117 THR A O 1
ATOM 879 N N . VAL A 1 118 ? -14.068 -0.817 10.884 1.00 98.69 118 VAL A N 1
ATOM 880 C CA . VAL A 1 118 ? -13.828 -2.232 10.552 1.00 98.69 118 VAL A CA 1
ATOM 881 C C . VAL A 1 118 ? -14.950 -2.798 9.678 1.00 98.69 118 VAL A C 1
ATOM 883 O O . VAL A 1 118 ? -14.659 -3.478 8.696 1.00 98.69 118 VAL A O 1
ATOM 886 N N . ALA A 1 119 ? -16.215 -2.476 9.967 1.00 98.56 119 ALA A N 1
ATOM 887 C CA . ALA A 1 119 ? -17.337 -2.903 9.128 1.00 98.56 119 ALA A CA 1
ATOM 888 C C . ALA A 1 119 ? -17.246 -2.336 7.696 1.00 98.56 119 ALA A C 1
ATOM 890 O O . ALA A 1 119 ? -17.501 -3.050 6.723 1.00 98.56 119 ALA A O 1
ATOM 891 N N . GLY A 1 120 ? -16.833 -1.072 7.550 1.00 98.56 120 GLY A N 1
ATOM 892 C CA . GLY A 1 120 ? -16.574 -0.455 6.248 1.00 98.56 120 GLY A CA 1
ATOM 893 C C . GLY A 1 120 ? -15.453 -1.155 5.474 1.00 98.56 120 GLY A C 1
ATOM 894 O O . GLY A 1 120 ? -15.614 -1.451 4.288 1.00 98.56 120 GLY A O 1
ATOM 895 N N . LEU A 1 121 ? -14.348 -1.485 6.149 1.00 98.69 121 LEU A N 1
ATOM 896 C CA . LEU A 1 121 ? -13.217 -2.202 5.552 1.00 98.69 121 LEU A CA 1
ATOM 897 C C . LEU A 1 121 ? -13.596 -3.618 5.107 1.00 98.69 121 LEU A C 1
ATOM 899 O O . LEU A 1 121 ? -13.194 -4.046 4.027 1.00 98.69 121 LEU A O 1
ATOM 903 N N . GLU A 1 122 ? -14.397 -4.337 5.892 1.00 98.50 122 GLU A N 1
ATOM 904 C CA . GLU A 1 122 ? -14.915 -5.658 5.519 1.00 98.50 122 GLU A CA 1
ATOM 905 C C . GLU A 1 122 ? -15.816 -5.589 4.283 1.00 98.50 122 GLU A C 1
ATOM 907 O O . GLU A 1 122 ? -15.650 -6.381 3.353 1.00 98.50 122 GLU A O 1
ATOM 912 N N . ALA A 1 123 ? -16.726 -4.613 4.222 1.00 98.38 123 ALA A N 1
ATOM 913 C CA . ALA A 1 123 ? -17.586 -4.413 3.058 1.00 98.38 123 ALA A CA 1
ATOM 914 C C . ALA A 1 123 ? -16.773 -4.104 1.787 1.00 98.38 123 ALA A C 1
ATOM 916 O O . ALA A 1 123 ? -17.067 -4.633 0.711 1.00 98.38 123 ALA A O 1
ATOM 917 N N . GLN A 1 124 ? -15.720 -3.291 1.908 1.00 98.19 124 GLN A N 1
ATOM 918 C CA . GLN A 1 124 ? -14.794 -3.011 0.809 1.00 98.19 124 GLN A CA 1
ATOM 919 C C . GLN A 1 124 ? -13.982 -4.249 0.408 1.00 98.19 124 GLN A C 1
ATOM 921 O O . GLN A 1 124 ? -13.843 -4.535 -0.777 1.00 98.19 124 GLN A O 1
ATOM 926 N N . ALA A 1 125 ? -13.490 -5.034 1.366 1.00 97.94 125 ALA A N 1
ATOM 927 C CA . ALA A 1 125 ? -12.776 -6.276 1.080 1.00 97.94 125 ALA A CA 1
ATOM 928 C C . ALA A 1 125 ? -13.655 -7.271 0.301 1.00 97.94 125 ALA A C 1
ATOM 930 O O . ALA A 1 125 ? -13.199 -7.889 -0.663 1.00 97.94 125 ALA A O 1
ATOM 931 N N . VAL A 1 126 ? -14.937 -7.379 0.665 1.00 97.56 126 VAL A N 1
ATOM 932 C CA . VAL A 1 126 ? -15.926 -8.190 -0.059 1.00 97.56 126 VAL A CA 1
ATOM 933 C C . VAL A 1 126 ? -16.148 -7.659 -1.477 1.00 97.56 126 VAL A C 1
ATOM 935 O O . VAL A 1 126 ? -16.111 -8.445 -2.423 1.00 97.56 126 VAL A O 1
ATOM 938 N N . SER A 1 127 ? -16.331 -6.346 -1.663 1.00 95.94 127 SER A N 1
ATOM 939 C CA . SER A 1 127 ? -16.547 -5.761 -2.998 1.00 95.94 127 SER A CA 1
ATOM 940 C C . SER A 1 127 ? -15.322 -5.878 -3.917 1.00 95.94 127 SER A C 1
ATOM 942 O O . SER A 1 127 ? -15.457 -5.934 -5.144 1.00 95.94 127 SER A O 1
ATOM 944 N N . LEU A 1 128 ? -14.127 -5.963 -3.327 1.00 95.81 128 LEU A N 1
ATOM 945 C CA . LEU A 1 128 ? -12.854 -6.232 -3.995 1.00 95.81 128 LEU A CA 1
ATOM 946 C C . LEU A 1 128 ? -12.620 -7.724 -4.299 1.00 95.81 128 LEU A C 1
ATOM 948 O O . LEU A 1 128 ? -11.683 -8.047 -5.028 1.00 95.81 128 LEU A O 1
ATOM 952 N N . GLY A 1 129 ? -13.454 -8.633 -3.784 1.00 95.50 129 GLY A N 1
ATOM 953 C CA . GLY A 1 129 ? -13.288 -10.080 -3.958 1.00 95.50 129 GLY A CA 1
ATOM 954 C C . GLY A 1 129 ? -12.213 -10.702 -3.057 1.00 95.50 129 GLY A C 1
ATOM 955 O O . GLY A 1 129 ? -11.751 -11.807 -3.328 1.00 95.50 129 GLY A O 1
ATOM 956 N N . VAL A 1 130 ? -11.818 -10.019 -1.978 1.00 96.00 130 VAL A N 1
ATOM 957 C CA . VAL A 1 130 ? -10.803 -10.463 -1.003 1.00 96.00 130 VAL A CA 1
ATOM 958 C C . VAL A 1 130 ? -11.361 -10.503 0.432 1.00 96.00 130 VAL A C 1
ATOM 960 O O . VAL A 1 130 ? -10.787 -9.907 1.343 1.00 96.00 130 VAL A O 1
ATOM 963 N N . PRO A 1 131 ? -12.462 -11.236 0.695 1.00 95.06 131 PRO A N 1
ATOM 964 C CA . PRO A 1 131 ? -13.163 -11.214 1.989 1.00 95.06 131 PRO A CA 1
ATOM 965 C C . PRO A 1 131 ? -12.326 -11.715 3.180 1.00 95.06 131 PRO A C 1
ATOM 967 O O . PRO A 1 131 ? -12.707 -11.530 4.332 1.00 95.06 131 PRO A O 1
ATOM 970 N N . HIS A 1 132 ? -11.196 -12.373 2.915 1.00 95.06 132 HIS A N 1
ATOM 971 C CA . HIS A 1 132 ? -10.289 -12.919 3.924 1.00 95.06 132 HIS A CA 1
ATOM 972 C C . HIS A 1 132 ? -8.902 -12.264 3.878 1.00 95.06 132 HIS A C 1
ATOM 974 O O . HIS A 1 132 ? -7.911 -12.910 4.220 1.00 95.06 132 HIS A O 1
ATOM 980 N N . ASP A 1 133 ? -8.810 -11.001 3.439 1.00 97.62 133 ASP A N 1
ATOM 981 C CA . ASP A 1 133 ? -7.554 -10.252 3.526 1.00 97.62 133 ASP A CA 1
ATOM 982 C C . ASP A 1 133 ? -7.053 -10.226 4.981 1.00 97.62 133 ASP A C 1
ATOM 984 O O . ASP A 1 133 ? -7.783 -9.911 5.927 1.00 97.62 133 ASP A O 1
ATOM 988 N N . GLY A 1 134 ? -5.786 -10.605 5.163 1.00 97.69 134 GLY A N 1
ATOM 989 C CA . GLY A 1 134 ? -5.202 -10.807 6.484 1.00 97.69 134 GLY A CA 1
ATOM 990 C C . GLY A 1 134 ? -5.175 -9.541 7.341 1.00 97.69 134 GLY A C 1
ATOM 991 O O . GLY A 1 134 ? -5.283 -9.648 8.562 1.00 97.69 134 GLY A O 1
ATOM 992 N N . ALA A 1 135 ? -5.072 -8.354 6.731 1.00 98.19 135 ALA A N 1
ATOM 993 C CA . ALA A 1 135 ? -5.066 -7.096 7.468 1.00 98.19 135 ALA A CA 1
ATOM 994 C C . ALA A 1 135 ? -6.459 -6.778 8.029 1.00 98.19 135 ALA A C 1
ATOM 996 O O . ALA A 1 135 ? -6.574 -6.400 9.194 1.00 98.19 135 ALA A O 1
ATOM 997 N N . VAL A 1 136 ? -7.519 -7.011 7.250 1.00 98.44 136 VAL A N 1
ATOM 998 C CA . VAL A 1 136 ? -8.910 -6.818 7.696 1.00 98.44 136 VAL A CA 1
ATOM 999 C C . VAL A 1 136 ? -9.274 -7.810 8.802 1.00 98.44 136 VAL A C 1
ATOM 1001 O O . VAL A 1 136 ? -9.815 -7.418 9.835 1.00 98.44 136 VAL A O 1
ATOM 1004 N N . VAL A 1 137 ? -8.891 -9.083 8.651 1.00 98.50 137 VAL A N 1
ATOM 1005 C CA . VAL A 1 137 ? -9.086 -10.098 9.702 1.00 98.50 137 VAL A CA 1
ATOM 1006 C C . VAL A 1 137 ? -8.336 -9.724 10.986 1.00 98.50 137 VAL A C 1
ATOM 1008 O O . VAL A 1 137 ? -8.858 -9.911 12.087 1.00 98.50 137 VAL A O 1
ATOM 1011 N N . ALA A 1 138 ? -7.119 -9.184 10.873 1.00 98.44 138 ALA A N 1
ATOM 1012 C CA . ALA A 1 138 ? -6.365 -8.701 12.027 1.00 98.44 138 ALA A CA 1
ATOM 1013 C C . ALA A 1 138 ? -7.044 -7.496 12.699 1.00 98.44 138 ALA A C 1
ATOM 1015 O O . ALA A 1 138 ? -7.111 -7.456 13.926 1.00 98.44 138 ALA A O 1
ATOM 1016 N N . ALA A 1 139 ? -7.593 -6.559 11.920 1.00 98.50 139 ALA A N 1
ATOM 1017 C CA . ALA A 1 139 ? -8.328 -5.407 12.438 1.00 98.50 139 ALA A CA 1
ATOM 1018 C C . ALA A 1 139 ? -9.594 -5.820 13.204 1.00 98.50 139 ALA A C 1
ATOM 1020 O O . ALA A 1 139 ? -9.803 -5.341 14.317 1.00 98.50 139 ALA A O 1
ATOM 1021 N N . ARG A 1 140 ? -10.379 -6.777 12.683 1.00 98.62 140 ARG A N 1
ATOM 1022 C CA . ARG A 1 140 ? -11.537 -7.347 13.397 1.00 98.62 140 ARG A CA 1
ATOM 1023 C C . ARG A 1 140 ? -11.139 -7.954 14.740 1.00 98.62 140 ARG A C 1
ATOM 1025 O O . ARG A 1 140 ? -11.732 -7.626 15.759 1.00 98.62 140 ARG A O 1
ATOM 1032 N N . ARG A 1 141 ? -10.083 -8.774 14.767 1.00 98.50 141 ARG A N 1
ATOM 1033 C CA . ARG A 1 141 ? -9.581 -9.369 16.019 1.00 98.50 141 ARG A CA 1
ATOM 1034 C C . ARG A 1 141 ? -9.095 -8.319 17.015 1.00 98.50 141 ARG A C 1
ATOM 1036 O O . ARG A 1 141 ? -9.276 -8.493 18.215 1.00 98.50 141 ARG A O 1
ATOM 1043 N N . ALA A 1 142 ? -8.459 -7.254 16.529 1.00 98.38 142 ALA A N 1
ATOM 1044 C CA . ALA A 1 142 ? -7.994 -6.165 17.377 1.00 98.38 142 ALA A CA 1
ATOM 1045 C C . ALA A 1 142 ? -9.170 -5.386 17.990 1.00 98.38 142 ALA A C 1
ATOM 1047 O O . ALA A 1 142 ? -9.122 -5.059 19.173 1.00 98.38 142 ALA A O 1
ATOM 1048 N N . LEU A 1 143 ? -10.240 -5.162 17.220 1.00 98.50 143 LEU A N 1
ATOM 1049 C CA . LEU A 1 143 ? -11.490 -4.581 17.710 1.00 98.50 143 LEU A CA 1
ATOM 1050 C C . LEU A 1 143 ? -12.165 -5.474 18.760 1.00 98.50 143 LEU A C 1
ATOM 1052 O O . LEU A 1 143 ? -12.531 -4.979 19.822 1.00 98.50 143 LEU A O 1
ATOM 1056 N N . ASP A 1 144 ? -12.278 -6.781 18.516 1.00 98.38 144 ASP A N 1
ATOM 1057 C CA . ASP A 1 144 ? -12.882 -7.718 19.476 1.00 98.38 144 ASP A CA 1
ATOM 1058 C C . ASP A 1 144 ? -12.093 -7.754 20.800 1.00 98.38 144 ASP A C 1
ATOM 1060 O O . ASP A 1 144 ? -12.669 -7.781 21.893 1.00 98.38 144 ASP A O 1
ATOM 1064 N N . ALA A 1 145 ? -10.758 -7.707 20.712 1.00 97.38 145 ALA A N 1
ATOM 1065 C CA . ALA A 1 145 ? -9.877 -7.633 21.874 1.00 97.38 145 ALA A CA 1
ATOM 1066 C C . ALA A 1 145 ? -10.036 -6.308 22.633 1.00 97.38 145 ALA A C 1
ATOM 1068 O O . ALA A 1 145 ? -10.112 -6.319 23.862 1.00 97.38 145 ALA A O 1
ATOM 1069 N N . PHE A 1 146 ? -10.128 -5.184 21.919 1.00 97.62 146 PHE A N 1
ATOM 1070 C CA . PHE A 1 146 ? -10.363 -3.872 22.518 1.00 97.62 146 PHE A CA 1
ATOM 1071 C C . PHE A 1 146 ? -11.737 -3.794 23.193 1.00 97.62 146 PHE A C 1
ATOM 1073 O O . PHE A 1 146 ? -11.816 -3.423 24.359 1.00 97.62 146 PHE A O 1
ATOM 1080 N N . SER A 1 147 ? -12.800 -4.259 22.530 1.00 97.06 147 SER A N 1
ATOM 1081 C CA . SER A 1 147 ? -14.141 -4.359 23.118 1.00 97.06 147 SER A CA 1
ATOM 1082 C C . SER A 1 147 ? -14.144 -5.203 24.396 1.00 97.06 147 SER A C 1
ATOM 1084 O O . SER A 1 147 ? -14.736 -4.808 25.400 1.00 97.06 147 SER A O 1
ATOM 1086 N N . SER A 1 148 ? -13.434 -6.335 24.389 1.00 95.38 148 SER A N 1
ATOM 1087 C CA . SER A 1 148 ? -13.300 -7.196 25.569 1.00 95.38 148 SER A CA 1
ATOM 1088 C C . SER A 1 148 ? -12.518 -6.515 26.699 1.00 95.38 148 SER A C 1
ATOM 1090 O O . SER A 1 148 ? -12.849 -6.698 27.870 1.00 95.38 148 SER A O 1
ATOM 1092 N N . ALA A 1 149 ? -11.493 -5.724 26.366 1.00 95.19 149 ALA A N 1
ATOM 1093 C CA . ALA A 1 149 ? -10.722 -4.954 27.338 1.00 95.19 149 ALA A CA 1
ATOM 1094 C C . ALA A 1 149 ? -11.564 -3.837 27.972 1.00 95.19 149 ALA A C 1
ATOM 1096 O O . ALA A 1 149 ? -11.555 -3.711 29.191 1.00 95.19 149 ALA A O 1
ATOM 1097 N N . VAL A 1 150 ? -12.353 -3.100 27.183 1.00 94.56 150 VAL A N 1
ATOM 1098 C CA . VAL A 1 150 ? -13.288 -2.070 27.675 1.00 94.56 150 VAL A CA 1
ATOM 1099 C C . VAL A 1 150 ? -14.345 -2.660 28.611 1.00 94.56 150 VAL A C 1
ATOM 1101 O O . VAL A 1 150 ? -14.693 -2.041 29.614 1.00 94.56 150 VAL A O 1
ATOM 1104 N N . ALA A 1 151 ? -14.847 -3.861 28.309 1.00 91.88 151 ALA A N 1
ATOM 1105 C CA . ALA A 1 151 ? -15.823 -4.539 29.160 1.00 91.88 151 ALA A CA 1
ATOM 1106 C C . ALA A 1 151 ? -15.216 -5.029 30.488 1.00 91.88 151 ALA A C 1
ATOM 1108 O O . ALA A 1 151 ? -15.887 -4.997 31.516 1.00 91.88 151 ALA A O 1
ATOM 1109 N N . ALA A 1 152 ? -13.961 -5.490 30.476 1.00 92.25 152 ALA A N 1
ATOM 1110 C CA . ALA A 1 152 ? -13.316 -6.072 31.653 1.00 92.25 152 ALA A CA 1
ATOM 1111 C C . ALA A 1 152 ? -12.588 -5.042 32.534 1.00 92.25 152 ALA A C 1
ATOM 1113 O O . ALA A 1 152 ? -12.587 -5.177 33.756 1.00 92.25 152 ALA A O 1
ATOM 1114 N N . ASP A 1 153 ? -11.924 -4.052 31.941 1.00 94.44 153 ASP A N 1
ATOM 1115 C CA . ASP A 1 153 ? -11.140 -3.042 32.657 1.00 94.44 153 ASP A CA 1
ATOM 1116 C C . ASP A 1 153 ? -11.199 -1.674 31.947 1.00 94.44 153 ASP A C 1
ATOM 1118 O O . ASP A 1 153 ? -10.212 -1.237 31.349 1.00 94.44 153 ASP A O 1
ATOM 1122 N N . PRO A 1 154 ? -12.343 -0.966 32.004 1.00 92.62 154 PRO A N 1
ATOM 1123 C CA . PRO A 1 154 ? -12.493 0.341 31.360 1.00 92.62 154 PRO A CA 1
ATOM 1124 C C . PRO A 1 154 ? -11.509 1.394 31.877 1.00 92.62 154 PRO A C 1
ATOM 1126 O O . PRO A 1 154 ? -11.149 2.296 31.131 1.00 92.62 154 PRO A O 1
ATOM 1129 N N . LEU A 1 155 ? -11.034 1.275 33.124 1.00 93.56 155 LEU A N 1
ATOM 1130 C CA . LEU A 1 155 ? -10.068 2.216 33.700 1.00 93.56 155 LEU A CA 1
ATOM 1131 C C . LEU A 1 155 ? -8.680 2.158 33.040 1.00 93.56 155 LEU A C 1
ATOM 1133 O O . LEU A 1 155 ? -7.910 3.106 33.192 1.00 93.56 155 LEU A O 1
ATOM 1137 N N . THR A 1 156 ? -8.328 1.060 32.359 1.00 94.50 156 THR A N 1
ATOM 1138 C CA . THR A 1 156 ? -7.022 0.903 31.685 1.00 94.50 156 THR A CA 1
ATOM 1139 C C . THR A 1 156 ? -7.128 0.582 30.197 1.00 94.50 156 THR A C 1
ATOM 1141 O O . THR A 1 156 ? -6.099 0.482 29.527 1.00 94.50 156 THR A O 1
ATOM 1144 N N . ALA A 1 157 ? -8.343 0.411 29.672 1.00 94.38 157 ALA A N 1
ATOM 1145 C CA . ALA A 1 157 ? -8.563 0.124 28.265 1.00 94.38 157 ALA A CA 1
ATOM 1146 C C . ALA A 1 157 ? -8.002 1.250 27.379 1.00 94.38 157 ALA A C 1
ATOM 1148 O O . ALA A 1 157 ? -8.263 2.429 27.602 1.00 94.38 157 ALA A O 1
ATOM 1149 N N . ASP A 1 158 ? -7.239 0.861 26.360 1.00 91.88 158 ASP A N 1
ATOM 1150 C CA . ASP A 1 158 ? -6.566 1.766 25.429 1.00 91.88 158 ASP A CA 1
ATOM 1151 C C . ASP A 1 158 ? -6.753 1.260 23.994 1.00 91.88 158 ASP A C 1
ATOM 1153 O O . ASP A 1 158 ? -6.516 0.083 23.694 1.00 91.88 158 ASP A O 1
ATOM 1157 N N . ALA A 1 159 ? -7.169 2.158 23.103 1.00 94.25 159 ALA A N 1
ATOM 1158 C CA . ALA A 1 159 ? -7.414 1.853 21.702 1.00 94.25 159 ALA A CA 1
ATOM 1159 C C . ALA A 1 159 ? -6.130 1.781 20.864 1.00 94.25 159 ALA A C 1
ATOM 1161 O O . ALA A 1 159 ? -6.170 1.246 19.759 1.00 94.25 159 ALA A O 1
ATOM 1162 N N . THR A 1 160 ? -4.983 2.270 21.351 1.00 95.69 160 THR A N 1
ATOM 1163 C CA . THR A 1 160 ? -3.764 2.496 20.546 1.00 95.69 160 THR A CA 1
ATOM 1164 C C . THR A 1 160 ? -3.380 1.308 19.653 1.00 95.69 160 THR A C 1
ATOM 1166 O O . THR A 1 160 ? -3.104 1.472 18.461 1.00 95.69 160 THR A O 1
ATOM 1169 N N . THR A 1 161 ? -3.395 0.087 20.196 1.00 95.69 161 THR A N 1
ATOM 1170 C CA . THR A 1 161 ? -3.048 -1.122 19.424 1.00 95.69 161 THR A CA 1
ATOM 1171 C C . THR A 1 161 ? -4.114 -1.474 18.380 1.00 95.69 161 THR A C 1
ATOM 1173 O O . THR A 1 161 ? -3.775 -1.873 17.257 1.00 95.69 161 THR A O 1
ATOM 1176 N N . ALA A 1 162 ? -5.396 -1.320 18.725 1.00 97.38 162 ALA A N 1
ATOM 1177 C CA . ALA A 1 162 ? -6.502 -1.552 17.805 1.00 97.38 162 ALA A CA 1
ATOM 1178 C C . ALA A 1 162 ? -6.489 -0.522 16.674 1.00 97.38 162 ALA A C 1
ATOM 1180 O O . ALA A 1 162 ? -6.440 -0.915 15.509 1.00 97.38 162 ALA A O 1
ATOM 1181 N N . SER A 1 163 ? -6.383 0.766 17.000 1.00 97.75 163 SER A N 1
ATOM 1182 C CA . SER A 1 163 ? -6.307 1.870 16.040 1.00 97.75 163 SER A CA 1
ATOM 1183 C C . SER A 1 163 ? -5.148 1.700 15.057 1.00 97.75 163 SER A C 1
ATOM 1185 O O . SER A 1 163 ? -5.345 1.787 13.847 1.00 97.75 163 SER A O 1
ATOM 1187 N N . ALA A 1 164 ? -3.948 1.346 15.533 1.00 98.12 164 ALA A N 1
ATOM 1188 C CA . ALA A 1 164 ? -2.805 1.094 14.652 1.00 98.12 164 ALA A CA 1
ATOM 1189 C C . ALA A 1 164 ? -3.020 -0.105 13.707 1.00 98.12 164 ALA A C 1
ATOM 1191 O O . ALA A 1 164 ? -2.505 -0.121 12.587 1.00 98.12 164 ALA A O 1
ATOM 1192 N N . THR A 1 165 ? -3.756 -1.129 14.145 1.00 98.56 165 THR A N 1
ATOM 1193 C CA . THR A 1 165 ? -4.067 -2.306 13.318 1.00 98.56 165 THR A CA 1
ATOM 1194 C C . THR A 1 165 ? -5.163 -1.994 12.297 1.00 98.56 165 THR A C 1
ATOM 1196 O O . THR A 1 165 ? -5.049 -2.393 11.138 1.00 98.56 165 THR A O 1
ATOM 1199 N N . ILE A 1 166 ? -6.180 -1.231 12.699 1.00 98.62 166 ILE A N 1
ATOM 1200 C CA . ILE A 1 166 ? -7.258 -0.754 11.828 1.00 98.62 166 ILE A CA 1
ATOM 1201 C C . ILE A 1 166 ? -6.696 0.165 10.738 1.00 98.62 166 ILE A C 1
ATOM 1203 O O . ILE A 1 166 ? -7.012 -0.029 9.568 1.00 98.62 166 ILE A O 1
ATOM 1207 N N . GLU A 1 167 ? -5.788 1.085 11.071 1.00 98.50 167 GLU A N 1
ATOM 1208 C CA . GLU A 1 167 ? -5.173 1.980 10.080 1.00 98.50 167 GLU A CA 1
ATOM 1209 C C . GLU A 1 167 ? -4.316 1.220 9.052 1.00 98.50 167 GLU A C 1
ATOM 1211 O O . GLU A 1 167 ? -4.314 1.541 7.859 1.00 98.50 167 GLU A O 1
ATOM 1216 N N . LYS A 1 168 ? -3.625 0.152 9.475 1.00 98.50 168 LYS A N 1
ATOM 1217 C CA . LYS A 1 168 ? -2.920 -0.750 8.546 1.00 98.50 168 LYS A CA 1
ATOM 1218 C C . LYS A 1 168 ? -3.890 -1.435 7.587 1.00 98.50 168 LYS A C 1
ATOM 1220 O O . LYS A 1 168 ? -3.599 -1.520 6.395 1.00 98.50 168 LYS A O 1
ATOM 1225 N N . ALA A 1 169 ? -5.039 -1.896 8.081 1.00 98.62 169 ALA A N 1
ATOM 1226 C CA . ALA A 1 169 ? -6.079 -2.479 7.239 1.00 98.62 169 ALA A CA 1
ATOM 1227 C C . ALA A 1 169 ? -6.692 -1.442 6.283 1.00 98.62 169 ALA A C 1
ATOM 1229 O O . ALA A 1 169 ? -6.866 -1.732 5.103 1.00 98.62 169 ALA A O 1
ATOM 1230 N N . ALA A 1 170 ? -6.928 -0.213 6.747 1.00 98.62 170 ALA A N 1
ATOM 1231 C CA . ALA A 1 170 ? -7.403 0.883 5.908 1.00 98.62 170 ALA A CA 1
ATOM 1232 C C . ALA A 1 170 ? -6.414 1.227 4.789 1.00 98.62 170 ALA A C 1
ATOM 1234 O O . ALA A 1 170 ? -6.804 1.349 3.628 1.00 98.62 170 ALA A O 1
ATOM 1235 N N . THR A 1 171 ? -5.122 1.310 5.110 1.00 98.62 171 THR A N 1
ATOM 1236 C CA . THR A 1 171 ? -4.057 1.501 4.115 1.00 98.62 171 THR A CA 1
ATOM 1237 C C . THR A 1 171 ? -4.047 0.368 3.097 1.00 98.62 171 THR A C 1
ATOM 1239 O O . THR A 1 171 ? -4.070 0.631 1.896 1.00 98.62 171 THR A O 1
ATOM 1242 N N . ARG A 1 172 ? -4.125 -0.882 3.563 1.00 97.75 172 ARG A N 1
ATOM 1243 C CA . ARG A 1 172 ? -4.168 -2.060 2.695 1.00 97.75 172 ARG A CA 1
ATOM 1244 C C . ARG A 1 172 ? -5.356 -2.038 1.727 1.00 97.75 172 ARG A C 1
ATOM 1246 O O . ARG A 1 172 ? -5.186 -2.334 0.547 1.00 97.75 172 ARG A O 1
ATOM 1253 N N . ILE A 1 173 ? -6.550 -1.676 2.196 1.00 98.44 173 ILE A N 1
ATOM 1254 C CA . ILE A 1 173 ? -7.734 -1.579 1.333 1.00 98.44 173 ILE A CA 1
ATOM 1255 C C . ILE A 1 173 ? -7.592 -0.443 0.316 1.00 98.44 173 ILE A C 1
ATOM 1257 O O . ILE A 1 173 ? -7.902 -0.651 -0.854 1.00 98.44 173 ILE A O 1
ATOM 1261 N N . ARG A 1 174 ? -7.061 0.723 0.707 1.00 98.25 174 ARG A N 1
ATOM 1262 C CA . ARG A 1 174 ? -6.788 1.823 -0.237 1.00 98.25 174 ARG A CA 1
ATOM 1263 C C . ARG A 1 174 ? -5.813 1.410 -1.343 1.00 98.25 174 ARG A C 1
ATOM 1265 O O . ARG A 1 174 ? -6.060 1.720 -2.504 1.00 98.25 174 ARG A O 1
ATOM 1272 N N . GLU A 1 175 ? -4.749 0.682 -1.005 1.00 96.56 175 GLU A N 1
ATOM 1273 C CA . GLU A 1 175 ? -3.804 0.131 -1.989 1.00 96.56 175 GLU A CA 1
ATOM 1274 C C . GLU A 1 175 ? -4.486 -0.842 -2.958 1.00 96.56 175 GLU A C 1
ATOM 1276 O O . GLU A 1 175 ? -4.242 -0.787 -4.160 1.00 96.56 175 GLU A O 1
ATOM 1281 N N . LEU A 1 176 ? -5.363 -1.714 -2.452 1.00 96.56 176 LEU A N 1
ATOM 1282 C CA . LEU A 1 176 ? -6.114 -2.662 -3.276 1.00 96.56 176 LEU A CA 1
ATOM 1283 C C . LEU A 1 176 ? -7.100 -1.965 -4.218 1.00 96.56 176 LEU A C 1
ATOM 1285 O O . LEU A 1 176 ? -7.197 -2.355 -5.380 1.00 96.56 176 LEU A O 1
ATOM 1289 N N . VAL A 1 177 ? -7.800 -0.932 -3.741 1.00 97.06 177 VAL A N 1
ATOM 1290 C CA . VAL A 1 177 ? -8.673 -0.094 -4.577 1.00 97.06 177 VAL A CA 1
ATOM 1291 C C . VAL A 1 177 ? -7.856 0.561 -5.686 1.00 97.06 177 VAL A C 1
ATOM 1293 O O . VAL A 1 177 ? -8.177 0.389 -6.856 1.00 97.06 177 VAL A O 1
ATOM 1296 N N . TRP A 1 178 ? -6.746 1.218 -5.339 1.00 96.12 178 TRP A N 1
ATOM 1297 C CA . TRP A 1 178 ? -5.863 1.846 -6.324 1.00 96.12 178 TRP A CA 1
ATOM 1298 C C . TRP A 1 178 ? -5.344 0.841 -7.361 1.00 96.12 178 TRP A C 1
ATOM 1300 O O . TRP A 1 178 ? -5.339 1.121 -8.559 1.00 96.12 178 TRP A O 1
ATOM 1310 N N . ALA A 1 179 ? -4.910 -0.340 -6.916 1.00 95.00 179 ALA A N 1
ATOM 1311 C CA . ALA A 1 179 ? -4.388 -1.383 -7.793 1.00 95.00 179 ALA A CA 1
ATOM 1312 C C . ALA A 1 179 ? -5.453 -1.959 -8.738 1.00 95.00 179 ALA A C 1
ATOM 1314 O O . ALA A 1 179 ? -5.111 -2.368 -9.848 1.00 95.00 179 ALA A O 1
ATOM 1315 N N . ARG A 1 180 ? -6.718 -2.008 -8.304 1.00 95.38 180 ARG A N 1
ATOM 1316 C CA . ARG A 1 180 ? -7.847 -2.429 -9.138 1.00 95.38 180 ARG A CA 1
ATOM 1317 C C . ARG A 1 180 ? -8.204 -1.353 -10.156 1.00 95.38 180 ARG A C 1
ATOM 1319 O O . ARG A 1 180 ? -8.286 -1.655 -11.341 1.00 95.38 180 ARG A O 1
ATOM 1326 N N . ASP A 1 181 ? -8.384 -0.120 -9.696 1.00 95.81 181 ASP A N 1
ATOM 1327 C CA . ASP A 1 181 ? -8.834 0.994 -10.534 1.00 95.81 181 ASP A CA 1
ATOM 1328 C C . ASP A 1 181 ? -7.780 1.376 -11.587 1.00 95.81 181 ASP A C 1
ATOM 1330 O O . ASP A 1 181 ? -8.125 1.754 -12.701 1.00 95.81 181 ASP A O 1
ATOM 1334 N N . GLY A 1 182 ? -6.490 1.227 -11.265 1.00 96.25 182 GLY A N 1
ATOM 1335 C CA . GLY A 1 182 ? -5.382 1.511 -12.181 1.00 96.25 182 GLY A CA 1
ATOM 1336 C C . GLY A 1 182 ? -4.957 0.348 -13.085 1.00 96.25 182 GLY A C 1
ATOM 1337 O O . GLY A 1 182 ? -3.995 0.501 -13.841 1.00 96.25 182 GLY A O 1
ATOM 1338 N N . LEU A 1 183 ? -5.603 -0.823 -13.004 1.00 97.38 183 LEU A N 1
ATOM 1339 C CA . LEU A 1 183 ? -5.160 -2.016 -13.736 1.00 97.38 183 LEU A CA 1
ATOM 1340 C C . LEU A 1 183 ? -5.280 -1.843 -15.255 1.00 97.38 183 LEU A C 1
ATOM 1342 O O . LEU A 1 183 ? -4.341 -2.174 -15.979 1.00 97.38 183 LEU A O 1
ATOM 1346 N N . ASP A 1 184 ? -6.398 -1.301 -15.736 1.00 97.06 184 ASP A N 1
ATOM 1347 C CA . ASP A 1 184 ? -6.644 -1.133 -17.172 1.00 97.06 184 ASP A CA 1
ATOM 1348 C C . ASP A 1 184 ? -5.659 -0.141 -17.804 1.00 97.06 184 ASP A C 1
ATOM 1350 O O . ASP A 1 184 ? -5.029 -0.449 -18.822 1.00 97.06 184 ASP A O 1
ATOM 1354 N N . ASP A 1 185 ? -5.445 1.003 -17.148 1.00 98.06 185 ASP A N 1
ATOM 1355 C CA . ASP A 1 185 ? -4.444 1.995 -17.550 1.00 98.06 185 ASP A CA 1
ATOM 1356 C C . ASP A 1 185 ? -3.030 1.395 -17.527 1.00 98.06 185 ASP A C 1
ATOM 1358 O O . ASP A 1 185 ? -2.232 1.605 -18.444 1.00 98.06 185 ASP A O 1
ATOM 1362 N N . GLY A 1 186 ? -2.720 0.591 -16.505 1.00 98.19 186 GLY A N 1
ATOM 1363 C CA . GLY A 1 186 ? -1.448 -0.116 -16.392 1.00 98.19 186 GLY A CA 1
ATOM 1364 C C . GLY A 1 186 ? -1.215 -1.114 -17.529 1.00 98.19 186 GLY A C 1
ATOM 1365 O O . GLY A 1 186 ? -0.121 -1.158 -18.098 1.00 98.19 186 GLY A O 1
ATOM 1366 N N . LEU A 1 187 ? -2.234 -1.897 -17.894 1.00 98.50 187 LEU A N 1
ATOM 1367 C CA . LEU A 1 187 ? -2.178 -2.826 -19.025 1.00 98.50 187 LEU A CA 1
ATOM 1368 C C . LEU A 1 187 ? -2.017 -2.075 -20.349 1.00 98.50 187 LEU A C 1
ATOM 1370 O O . LEU A 1 187 ? -1.270 -2.519 -21.222 1.00 98.50 187 LEU A O 1
ATOM 1374 N N . GLN A 1 188 ? -2.674 -0.926 -20.505 1.00 98.50 188 GLN A N 1
ATOM 1375 C CA . GLN A 1 188 ? -2.535 -0.099 -21.697 1.00 98.50 188 GLN A CA 1
ATOM 1376 C C . GLN A 1 188 ? -1.122 0.483 -21.833 1.00 98.50 188 GLN A C 1
ATOM 1378 O O . GLN A 1 188 ? -0.496 0.320 -22.882 1.00 98.50 188 GLN A O 1
ATOM 1383 N N . ALA A 1 189 ? -0.571 1.059 -20.763 1.00 98.31 189 ALA A N 1
ATOM 1384 C CA . ALA A 1 189 ? 0.809 1.543 -20.744 1.00 98.31 189 ALA A CA 1
ATOM 1385 C C . ALA A 1 189 ? 1.820 0.414 -21.030 1.00 98.31 189 ALA A C 1
ATOM 1387 O O . ALA A 1 189 ? 2.815 0.607 -21.730 1.00 98.31 189 ALA A O 1
ATOM 1388 N N . ALA A 1 190 ? 1.555 -0.802 -20.544 1.00 98.62 190 ALA A N 1
ATOM 1389 C CA . ALA A 1 190 ? 2.369 -1.969 -20.863 1.00 98.62 190 ALA A CA 1
ATOM 1390 C C . ALA A 1 190 ? 2.335 -2.323 -22.363 1.00 98.62 190 ALA A C 1
ATOM 1392 O O . ALA A 1 190 ? 3.383 -2.619 -22.944 1.00 98.62 190 ALA A O 1
ATOM 1393 N N . ARG A 1 191 ? 1.175 -2.230 -23.030 1.00 98.69 191 ARG A N 1
ATOM 1394 C CA . ARG A 1 191 ? 1.077 -2.441 -24.489 1.00 98.69 191 ARG A CA 1
ATOM 1395 C C . ARG A 1 191 ? 1.889 -1.411 -25.270 1.00 98.69 191 ARG A C 1
ATOM 1397 O O . ARG A 1 191 ? 2.523 -1.764 -26.264 1.00 98.69 191 ARG A O 1
ATOM 1404 N N . GLU A 1 192 ? 1.916 -0.165 -24.808 1.00 98.75 192 GLU A N 1
ATOM 1405 C CA . GLU A 1 192 ? 2.738 0.893 -25.403 1.00 98.75 192 GLU A CA 1
ATOM 1406 C C . GLU A 1 192 ? 4.234 0.580 -25.285 1.00 98.75 192 GLU A C 1
ATOM 1408 O O . GLU A 1 192 ? 4.965 0.709 -26.268 1.00 98.75 192 GLU A O 1
ATOM 1413 N N . ILE A 1 193 ? 4.686 0.073 -24.132 1.00 98.62 193 ILE A N 1
ATOM 1414 C CA . ILE A 1 193 ? 6.076 -0.375 -23.947 1.00 98.62 193 ILE A CA 1
ATOM 1415 C C . ILE A 1 193 ? 6.418 -1.524 -24.905 1.00 98.62 193 ILE A C 1
ATOM 1417 O O . ILE A 1 193 ? 7.477 -1.497 -25.534 1.00 98.62 193 ILE A O 1
ATOM 1421 N N . VAL A 1 194 ? 5.535 -2.518 -25.063 1.00 98.62 194 VAL A N 1
ATOM 1422 C CA . VAL A 1 194 ? 5.745 -3.612 -26.031 1.00 98.62 194 VAL A CA 1
ATOM 1423 C C . VAL A 1 194 ? 5.835 -3.070 -27.458 1.00 98.62 194 VAL A C 1
ATOM 1425 O O . VAL A 1 194 ? 6.729 -3.461 -28.206 1.00 98.62 194 VAL A O 1
ATOM 1428 N N . SER A 1 195 ? 4.943 -2.152 -27.840 1.00 98.56 195 SER A N 1
ATOM 1429 C CA . SER A 1 195 ? 4.971 -1.514 -29.161 1.00 98.56 195 SER A CA 1
ATOM 1430 C C . SER A 1 195 ? 6.280 -0.759 -29.404 1.00 98.56 195 SER A C 1
ATOM 1432 O O . SER A 1 195 ? 6.858 -0.850 -30.486 1.00 98.56 195 SER A O 1
ATOM 1434 N N . GLU A 1 196 ? 6.771 -0.040 -28.398 1.00 98.56 196 GLU A N 1
ATOM 1435 C CA . GLU A 1 196 ? 8.037 0.684 -28.477 1.00 98.56 196 GLU A CA 1
ATOM 1436 C C . GLU A 1 196 ? 9.235 -0.271 -28.593 1.00 98.56 196 GLU A C 1
ATOM 1438 O O . GLU A 1 196 ? 10.137 -0.039 -29.395 1.00 98.56 196 GLU A O 1
ATOM 1443 N N . LEU A 1 197 ? 9.236 -1.390 -27.863 1.00 98.56 197 LEU A N 1
ATOM 1444 C CA . LEU A 1 197 ? 10.269 -2.423 -27.988 1.00 98.56 197 LEU A CA 1
ATOM 1445 C C . LEU A 1 197 ? 10.283 -3.066 -29.379 1.00 98.56 197 LEU A C 1
ATOM 1447 O O . LEU A 1 197 ? 11.353 -3.202 -29.975 1.00 98.56 197 LEU A O 1
ATOM 1451 N N . ARG A 1 198 ? 9.107 -3.399 -29.927 1.00 98.19 198 ARG A N 1
ATOM 1452 C CA . ARG A 1 198 ? 8.962 -3.928 -31.296 1.00 98.19 198 ARG A CA 1
ATOM 1453 C C . ARG A 1 198 ? 9.522 -2.979 -32.354 1.00 98.19 198 ARG A C 1
ATOM 1455 O O . ARG A 1 198 ? 9.952 -3.443 -33.403 1.00 98.19 198 ARG A O 1
ATOM 1462 N N . ARG A 1 199 ? 9.536 -1.672 -32.080 1.00 98.38 199 ARG A N 1
ATOM 1463 C CA . ARG A 1 199 ? 10.134 -0.650 -32.946 1.00 98.38 199 ARG A CA 1
ATOM 1464 C C . ARG A 1 199 ? 11.645 -0.511 -32.726 1.00 98.38 199 ARG A C 1
ATOM 1466 O O . ARG A 1 199 ? 12.412 -0.537 -33.681 1.00 98.38 199 ARG A O 1
ATOM 1473 N N . LEU A 1 200 ? 12.091 -0.374 -31.477 1.00 98.50 200 LEU A N 1
ATOM 1474 C CA . LEU A 1 200 ? 13.494 -0.089 -31.150 1.00 98.50 200 LEU A CA 1
ATOM 1475 C C . LEU A 1 200 ? 14.449 -1.245 -31.463 1.00 98.50 200 LEU A C 1
ATOM 1477 O O . LEU A 1 200 ? 15.584 -0.998 -31.864 1.00 98.50 200 LEU A O 1
ATOM 1481 N N . ILE A 1 201 ? 14.018 -2.492 -31.264 1.00 98.25 201 ILE A N 1
ATOM 1482 C CA . ILE A 1 201 ? 14.866 -3.670 -31.488 1.00 98.25 201 ILE A CA 1
ATOM 1483 C C . ILE A 1 201 ? 15.324 -3.781 -32.955 1.00 98.25 201 ILE A C 1
ATOM 1485 O O . ILE A 1 201 ? 16.539 -3.815 -33.177 1.00 98.25 201 ILE A O 1
ATOM 1489 N N . PRO A 1 202 ? 14.425 -3.795 -33.963 1.00 97.88 202 PRO A N 1
ATOM 1490 C CA . PRO A 1 202 ? 14.854 -3.828 -35.359 1.00 97.88 202 PRO A CA 1
ATOM 1491 C C . PRO A 1 202 ? 15.645 -2.574 -35.746 1.00 97.88 202 PRO A C 1
ATOM 1493 O O . PRO A 1 202 ? 16.669 -2.705 -36.409 1.00 97.88 202 PRO A O 1
ATOM 1496 N N . GLU A 1 203 ? 15.273 -1.382 -35.259 1.00 98.38 203 GLU A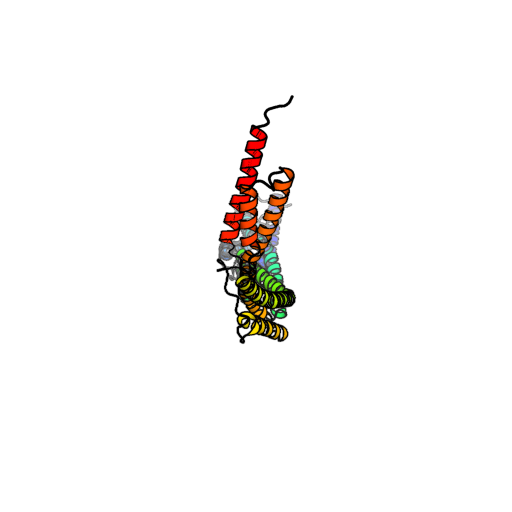 N 1
ATOM 1497 C CA . GLU A 1 203 ? 16.061 -0.163 -35.500 1.00 98.38 203 GLU A CA 1
ATOM 1498 C C . GLU A 1 203 ? 17.502 -0.279 -34.975 1.00 98.38 203 GLU A C 1
ATOM 1500 O O . GLU A 1 203 ? 18.436 0.213 -35.610 1.00 98.38 203 GLU A O 1
ATOM 1505 N N . GLY A 1 204 ? 17.706 -0.926 -33.823 1.00 98.19 204 GLY A N 1
ATOM 1506 C CA . GLY A 1 204 ? 19.032 -1.163 -33.249 1.00 98.19 204 GLY A CA 1
ATOM 1507 C C . GLY A 1 204 ? 19.874 -2.133 -34.078 1.00 98.19 204 GLY A C 1
ATOM 1508 O O . GLY A 1 204 ? 21.080 -1.916 -34.239 1.00 98.19 204 GLY A O 1
ATOM 1509 N N . ALA A 1 205 ? 19.242 -3.167 -34.642 1.00 97.94 205 ALA A N 1
ATOM 1510 C CA . ALA A 1 205 ? 19.879 -4.110 -35.559 1.00 97.94 205 ALA A CA 1
ATOM 1511 C C . ALA A 1 205 ? 20.250 -3.452 -36.895 1.00 97.94 205 ALA A C 1
ATOM 1513 O O . ALA A 1 205 ? 21.385 -3.579 -37.358 1.00 97.94 205 ALA A O 1
ATOM 1514 N N . GLU A 1 206 ? 19.327 -2.683 -37.473 1.00 98.25 206 GLU A N 1
ATOM 1515 C CA . GLU A 1 206 ? 19.561 -1.907 -38.691 1.00 98.25 206 GLU A CA 1
ATOM 1516 C C . GLU A 1 206 ? 20.671 -0.869 -38.495 1.00 98.25 206 GLU A C 1
ATOM 1518 O O . GLU A 1 206 ? 21.525 -0.714 -39.367 1.00 98.25 206 GLU A O 1
ATOM 1523 N N . ALA A 1 207 ? 20.716 -0.194 -37.342 1.00 98.12 207 ALA A N 1
ATOM 1524 C CA . ALA A 1 207 ? 21.787 0.743 -37.010 1.00 98.12 207 ALA A CA 1
ATOM 1525 C C . ALA A 1 207 ? 23.157 0.052 -36.930 1.00 98.12 207 ALA A C 1
ATOM 1527 O O . ALA A 1 207 ? 24.140 0.593 -37.442 1.00 98.12 207 ALA A O 1
ATOM 1528 N N . ALA A 1 208 ? 23.227 -1.146 -36.339 1.00 97.75 208 ALA A N 1
ATOM 1529 C CA . ALA A 1 208 ? 24.467 -1.919 -36.272 1.00 97.75 208 ALA A CA 1
ATOM 1530 C C . ALA A 1 208 ? 24.980 -2.251 -37.678 1.00 97.75 208 ALA A C 1
ATOM 1532 O O . ALA A 1 208 ? 26.144 -2.003 -37.995 1.00 97.75 208 ALA A O 1
ATOM 1533 N N . GLU A 1 209 ? 24.097 -2.761 -38.538 1.00 97.25 209 GLU A N 1
ATOM 1534 C CA . GLU A 1 209 ? 24.448 -3.130 -39.907 1.00 97.25 209 GLU A CA 1
ATOM 1535 C C . GLU A 1 209 ? 24.822 -1.909 -40.752 1.00 97.25 209 GLU A C 1
ATOM 1537 O O . GLU A 1 209 ? 25.843 -1.897 -41.447 1.00 97.25 209 GLU A O 1
ATOM 1542 N N . HIS A 1 210 ? 24.059 -0.823 -40.618 1.00 96.75 210 HIS A N 1
ATOM 1543 C CA . HIS A 1 210 ? 24.369 0.441 -41.269 1.00 96.75 210 HIS A CA 1
ATOM 1544 C C . HIS A 1 210 ? 25.767 0.938 -40.885 1.00 96.75 210 HIS A C 1
ATOM 1546 O O . HIS A 1 210 ? 26.548 1.319 -41.761 1.00 96.75 210 HIS A O 1
ATOM 1552 N N . THR A 1 211 ? 26.119 0.883 -39.601 1.00 97.75 211 THR A N 1
ATOM 1553 C CA . THR A 1 211 ? 27.437 1.301 -39.122 1.00 97.75 211 THR A CA 1
ATOM 1554 C C . THR A 1 211 ? 28.553 0.392 -39.630 1.00 97.75 211 THR A C 1
ATOM 1556 O O . THR A 1 211 ? 29.538 0.915 -40.156 1.00 97.75 211 THR A O 1
ATOM 1559 N N . ARG A 1 212 ? 28.384 -0.938 -39.593 1.00 95.94 212 ARG A N 1
ATOM 1560 C CA . ARG A 1 212 ? 29.360 -1.893 -40.159 1.00 95.94 212 ARG A CA 1
ATOM 1561 C C . ARG A 1 212 ? 29.602 -1.671 -41.654 1.00 95.94 212 ARG A C 1
ATOM 1563 O O . ARG A 1 212 ? 30.734 -1.771 -42.111 1.00 95.94 212 ARG A O 1
ATOM 1570 N N . SER A 1 213 ? 28.571 -1.293 -42.413 1.00 96.25 213 SER A N 1
ATOM 1571 C CA . SER A 1 213 ? 28.715 -1.007 -43.848 1.00 96.25 213 SER A CA 1
ATOM 1572 C C . SER A 1 213 ? 29.451 0.311 -44.155 1.00 96.25 213 SER A C 1
ATOM 1574 O O . SER A 1 213 ? 29.974 0.499 -45.258 1.00 96.25 213 SER A O 1
ATOM 1576 N N . ARG A 1 214 ? 29.480 1.264 -43.209 1.00 95.56 214 ARG A N 1
ATOM 1577 C CA . ARG A 1 214 ? 29.970 2.637 -43.440 1.00 95.56 214 ARG A CA 1
ATOM 1578 C C . ARG A 1 214 ? 31.265 2.980 -42.725 1.00 95.56 214 ARG A C 1
ATOM 1580 O O . ARG A 1 214 ? 31.913 3.941 -43.157 1.00 95.56 214 ARG A O 1
ATOM 1587 N N . ILE A 1 215 ? 31.609 2.266 -41.662 1.00 96.81 215 ILE A N 1
ATOM 1588 C CA . ILE A 1 215 ? 32.756 2.529 -40.794 1.00 96.81 215 ILE A CA 1
ATOM 1589 C C . ILE A 1 215 ? 33.670 1.306 -40.818 1.00 96.81 215 ILE A C 1
ATOM 1591 O O . ILE A 1 215 ? 33.203 0.182 -40.675 1.00 96.81 215 ILE A O 1
ATOM 1595 N N . THR A 1 216 ? 34.963 1.530 -41.025 1.00 95.75 216 THR A N 1
ATOM 1596 C CA . THR A 1 216 ? 35.985 0.482 -40.938 1.00 95.75 216 THR A CA 1
ATOM 1597 C C . THR A 1 216 ? 36.193 0.128 -39.469 1.00 95.75 216 THR A C 1
ATOM 1599 O O . THR A 1 216 ? 36.393 1.038 -38.668 1.00 95.75 216 THR A O 1
ATOM 1602 N N . ASP A 1 217 ? 36.127 -1.162 -39.129 1.00 91.75 217 ASP A N 1
ATOM 1603 C CA . ASP A 1 217 ? 36.336 -1.709 -37.778 1.00 91.75 217 ASP A CA 1
ATOM 1604 C C . ASP A 1 217 ? 35.655 -0.892 -36.655 1.00 91.75 217 ASP A C 1
ATOM 1606 O O . ASP A 1 217 ? 36.325 -0.356 -35.766 1.00 91.75 217 ASP A O 1
ATOM 1610 N N . PRO A 1 218 ? 34.314 -0.743 -36.687 1.00 91.31 218 PRO A N 1
ATOM 1611 C CA . PRO A 1 218 ? 33.600 0.108 -35.743 1.00 91.31 218 PRO A CA 1
ATOM 1612 C C . PRO A 1 218 ? 33.749 -0.419 -34.310 1.00 91.31 218 PRO A C 1
ATOM 1614 O O . PRO A 1 218 ? 33.405 -1.563 -34.010 1.00 91.31 218 PRO A O 1
ATOM 1617 N N . SER A 1 219 ? 34.229 0.434 -33.407 1.00 89.06 219 SER A N 1
ATOM 1618 C CA . SER A 1 219 ? 34.332 0.138 -31.978 1.00 89.06 219 SER A CA 1
ATOM 1619 C C . SER A 1 219 ? 33.088 0.604 -31.217 1.00 89.06 219 SER A C 1
ATOM 1621 O O . SER A 1 219 ? 32.397 1.534 -31.629 1.00 89.06 219 SER A O 1
ATOM 1623 N N . GLY A 1 220 ? 32.794 -0.057 -30.093 1.00 93.25 220 GLY A N 1
ATOM 1624 C CA . GLY A 1 220 ? 31.699 0.328 -29.195 1.00 93.25 220 GLY A CA 1
ATOM 1625 C C . GLY A 1 220 ? 30.294 -0.094 -29.635 1.00 93.25 220 GLY A C 1
ATOM 1626 O O . GLY A 1 220 ? 29.333 0.293 -28.977 1.00 93.25 220 GLY A O 1
ATOM 1627 N N . LEU A 1 221 ? 30.161 -0.890 -30.702 1.00 96.75 221 LEU A N 1
ATOM 1628 C CA . LEU A 1 221 ? 28.873 -1.475 -31.077 1.00 96.75 221 LEU A CA 1
ATOM 1629 C C . LEU A 1 221 ? 28.375 -2.432 -29.993 1.00 96.75 221 LEU A C 1
ATOM 1631 O O . LEU A 1 221 ? 29.150 -3.199 -29.417 1.00 96.75 221 LEU A O 1
ATOM 1635 N N . LEU A 1 222 ? 27.067 -2.405 -29.765 1.00 97.88 222 LEU A N 1
ATOM 1636 C CA . LEU A 1 222 ? 26.373 -3.339 -28.894 1.00 97.88 222 LEU A CA 1
ATOM 1637 C C . LEU A 1 222 ? 25.571 -4.331 -29.731 1.00 97.88 222 LEU A C 1
ATOM 1639 O O . LEU A 1 222 ? 25.006 -3.985 -30.774 1.00 97.88 222 LEU A O 1
ATOM 1643 N N . GLU A 1 223 ? 25.513 -5.571 -29.253 1.00 96.62 223 GLU A N 1
ATOM 1644 C CA . GLU A 1 223 ? 24.744 -6.616 -29.916 1.00 96.62 223 GLU A CA 1
ATOM 1645 C C . GLU A 1 223 ? 23.243 -6.282 -29.862 1.00 96.62 223 GLU A C 1
ATOM 1647 O O . GLU A 1 223 ? 22.734 -5.947 -28.784 1.00 96.62 223 GLU A O 1
ATOM 1652 N N . PRO A 1 224 ? 22.524 -6.346 -30.997 1.00 94.94 224 PRO A N 1
ATOM 1653 C CA . PRO A 1 224 ? 21.082 -6.169 -31.011 1.00 94.94 224 PRO A CA 1
ATOM 1654 C C . PRO A 1 224 ? 20.366 -7.161 -30.094 1.00 94.94 224 PRO A C 1
ATOM 1656 O O . PRO A 1 224 ? 20.752 -8.322 -29.980 1.00 94.94 224 PRO A O 1
ATOM 1659 N N . LEU A 1 225 ? 19.296 -6.701 -29.443 1.00 95.06 225 LEU A N 1
ATOM 1660 C CA . LEU A 1 225 ? 18.450 -7.588 -28.647 1.00 95.06 225 LEU 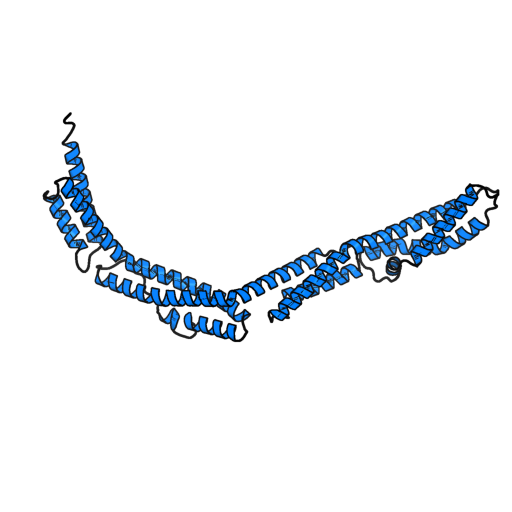A CA 1
ATOM 1661 C C . LEU A 1 225 ? 17.743 -8.593 -29.561 1.00 95.06 225 LEU A C 1
ATOM 1663 O O . LEU A 1 225 ? 17.337 -8.253 -30.671 1.00 95.06 225 LEU A O 1
ATOM 1667 N N . ASP A 1 226 ? 17.533 -9.805 -29.055 1.00 95.44 226 ASP A N 1
ATOM 1668 C CA . ASP A 1 226 ? 16.747 -10.823 -29.748 1.00 95.44 226 ASP A CA 1
ATOM 1669 C C . ASP A 1 226 ? 15.258 -10.412 -29.800 1.00 95.44 226 ASP A C 1
ATOM 1671 O O . ASP A 1 226 ? 14.644 -10.247 -28.738 1.00 95.44 226 ASP A O 1
ATOM 1675 N N . PRO A 1 227 ? 14.632 -10.275 -30.986 1.00 95.12 227 PRO A N 1
ATOM 1676 C CA . PRO A 1 227 ? 13.195 -10.024 -31.114 1.00 95.12 227 PRO A CA 1
ATOM 1677 C C . PRO A 1 227 ? 12.316 -11.072 -30.412 1.00 95.12 227 PRO A C 1
ATOM 1679 O O . PRO A 1 227 ? 11.232 -10.740 -29.924 1.00 95.12 227 PRO A O 1
ATOM 1682 N N . ALA A 1 228 ? 12.789 -12.319 -30.286 1.00 95.50 228 ALA A N 1
ATOM 1683 C CA . ALA A 1 228 ? 12.075 -13.372 -29.567 1.00 95.50 228 ALA A CA 1
ATOM 1684 C C . ALA A 1 228 ? 11.934 -13.060 -28.065 1.00 95.50 228 ALA A C 1
ATOM 1686 O O . ALA A 1 228 ? 11.049 -13.596 -27.400 1.00 95.50 228 ALA A O 1
ATOM 1687 N N . SER A 1 229 ? 12.729 -12.136 -27.516 1.00 94.19 229 SER A N 1
ATOM 1688 C CA . SER A 1 229 ? 12.547 -11.669 -26.134 1.00 94.19 229 SER A CA 1
ATOM 1689 C C . SER A 1 229 ? 11.223 -10.913 -25.919 1.00 94.19 229 SER A C 1
ATOM 1691 O O . SER A 1 229 ? 10.703 -10.880 -24.801 1.00 94.19 229 SER A O 1
ATOM 1693 N N . VAL A 1 230 ? 10.635 -10.358 -26.986 1.00 96.88 230 VAL A N 1
ATOM 1694 C CA . VAL A 1 230 ? 9.342 -9.660 -26.949 1.00 96.88 230 VAL A CA 1
ATOM 1695 C C . VAL A 1 230 ? 8.202 -10.572 -27.398 1.00 96.88 230 VAL A C 1
ATOM 1697 O O . VAL A 1 230 ? 7.217 -10.683 -26.674 1.00 96.88 230 VAL A O 1
ATOM 1700 N N . ASP A 1 231 ? 8.358 -11.268 -28.528 1.00 95.75 231 ASP A N 1
ATOM 1701 C CA . ASP A 1 231 ? 7.271 -12.014 -29.196 1.00 95.75 231 ASP A CA 1
ATOM 1702 C C . ASP A 1 231 ? 7.590 -13.499 -29.457 1.00 95.75 231 ASP A C 1
ATOM 1704 O O . ASP A 1 231 ? 7.019 -14.117 -30.351 1.00 95.75 231 ASP A O 1
ATOM 1708 N N . GLY A 1 232 ? 8.536 -14.069 -28.712 1.00 94.75 232 GLY A N 1
ATOM 1709 C CA . GLY A 1 232 ? 8.952 -15.464 -28.842 1.00 94.75 232 GLY A CA 1
ATOM 1710 C C . GLY A 1 232 ? 7.989 -16.455 -28.190 1.00 94.75 232 GLY A C 1
ATOM 1711 O O . GLY A 1 232 ? 6.897 -16.712 -28.689 1.00 94.75 232 GLY A O 1
ATOM 1712 N N . ASP A 1 233 ? 8.435 -17.084 -27.105 1.00 94.00 233 ASP A N 1
ATOM 1713 C CA . ASP A 1 233 ? 7.665 -18.115 -26.418 1.00 94.00 233 ASP A CA 1
ATOM 1714 C C . ASP A 1 233 ? 6.661 -17.516 -25.419 1.00 94.00 233 ASP A C 1
ATOM 1716 O O . ASP A 1 233 ? 6.491 -16.303 -25.286 1.00 94.00 233 ASP A O 1
ATOM 1720 N N . GLU A 1 234 ? 5.981 -18.380 -24.669 1.00 90.25 234 GLU A N 1
ATOM 1721 C CA . GLU A 1 234 ? 5.028 -17.943 -23.651 1.00 90.25 234 GLU A CA 1
ATOM 1722 C C . GLU A 1 234 ? 5.665 -17.051 -22.569 1.00 90.25 234 GLU A C 1
ATOM 1724 O O . GLU A 1 234 ? 4.961 -16.289 -21.910 1.00 90.25 234 GLU A O 1
ATOM 1729 N N . ARG A 1 235 ? 6.978 -17.105 -22.342 1.00 91.25 235 ARG A N 1
ATOM 1730 C CA . ARG A 1 235 ? 7.653 -16.294 -21.319 1.00 91.25 235 ARG A CA 1
ATOM 1731 C C . ARG A 1 235 ? 8.062 -14.916 -21.833 1.00 91.25 235 ARG A C 1
ATOM 1733 O O . ARG A 1 235 ? 8.399 -14.065 -21.010 1.00 91.25 235 ARG A O 1
ATOM 1740 N N . SER A 1 236 ? 8.001 -14.682 -23.140 1.00 97.19 236 SER A N 1
ATOM 1741 C CA . SER A 1 236 ? 8.282 -13.384 -23.747 1.00 97.19 236 SER A CA 1
ATOM 1742 C C . SER A 1 236 ? 7.275 -12.310 -23.318 1.00 97.19 236 SER A C 1
ATOM 1744 O O . SER A 1 236 ? 6.144 -12.600 -22.910 1.00 97.19 236 SER A O 1
ATOM 1746 N N . LEU A 1 237 ? 7.695 -11.043 -23.391 1.00 98.06 237 LEU A N 1
ATOM 1747 C CA . LEU A 1 237 ? 6.948 -9.917 -22.817 1.00 98.06 237 LEU A CA 1
ATOM 1748 C C . LEU A 1 237 ? 5.529 -9.765 -23.383 1.00 98.06 237 LEU A C 1
ATOM 1750 O O . LEU A 1 237 ? 4.605 -9.523 -22.609 1.00 98.06 237 LEU A O 1
ATOM 1754 N N . GLY A 1 238 ? 5.343 -9.915 -24.696 1.00 98.31 238 GLY A N 1
ATOM 1755 C CA . GLY A 1 238 ? 4.041 -9.810 -25.356 1.00 98.31 238 GLY A CA 1
ATOM 1756 C C . GLY A 1 238 ? 3.067 -10.901 -24.894 1.00 98.31 238 GLY A C 1
ATOM 1757 O O . GLY A 1 238 ? 2.045 -10.575 -24.290 1.00 98.31 238 GLY A O 1
ATOM 1758 N N . PRO A 1 239 ? 3.386 -12.195 -25.088 1.00 98.25 239 PRO A N 1
ATOM 1759 C CA . PRO A 1 239 ? 2.548 -13.300 -24.619 1.00 98.25 239 PRO A CA 1
ATOM 1760 C C . PRO A 1 239 ? 2.278 -13.281 -23.110 1.00 98.25 239 PRO A C 1
ATOM 1762 O O . PRO A 1 239 ? 1.178 -13.628 -22.674 1.00 98.25 239 PRO A O 1
ATOM 1765 N N . TRP A 1 240 ? 3.252 -12.862 -22.294 1.00 98.25 240 TRP A N 1
ATOM 1766 C CA . TRP A 1 240 ? 3.032 -12.681 -20.860 1.00 98.25 240 TRP A CA 1
ATOM 1767 C C . TRP A 1 240 ? 2.014 -11.572 -20.572 1.00 98.25 240 TRP A C 1
ATOM 1769 O O . TRP A 1 240 ? 1.087 -11.805 -19.795 1.00 98.25 240 TRP A O 1
ATOM 1779 N N . LEU A 1 241 ? 2.115 -10.414 -21.232 1.00 98.56 241 LEU A N 1
ATOM 1780 C CA . LEU A 1 241 ? 1.152 -9.323 -21.071 1.00 98.56 241 LEU A CA 1
ATOM 1781 C C . LEU A 1 241 ? -0.274 -9.743 -21.463 1.00 98.56 241 LEU A C 1
ATOM 1783 O O . LEU A 1 241 ? -1.220 -9.443 -20.737 1.00 98.56 241 LEU A O 1
ATOM 1787 N N . GLU A 1 242 ? -0.435 -10.492 -22.554 1.00 98.31 242 GLU A N 1
ATOM 1788 C CA . GLU A 1 242 ? -1.751 -10.983 -22.987 1.00 98.31 242 GLU A CA 1
ATOM 1789 C C . GLU A 1 242 ? -2.377 -11.962 -21.983 1.00 98.31 242 GLU A C 1
ATOM 1791 O O . GLU A 1 242 ? -3.587 -11.924 -21.740 1.00 98.31 242 GLU A O 1
ATOM 1796 N N . ARG A 1 243 ? -1.567 -12.798 -21.318 1.00 97.94 243 ARG A N 1
ATOM 1797 C CA . ARG A 1 243 ? -2.066 -13.627 -20.210 1.00 97.94 243 ARG A CA 1
ATOM 1798 C C . ARG A 1 243 ? -2.546 -12.780 -19.040 1.00 97.94 243 ARG A C 1
ATOM 1800 O O . ARG A 1 243 ? -3.614 -13.068 -18.512 1.00 97.94 243 ARG A O 1
ATOM 1807 N N . LEU A 1 244 ? -1.804 -11.739 -18.661 1.00 98.25 244 LEU A N 1
ATOM 1808 C CA . LEU A 1 244 ? -2.218 -10.835 -17.583 1.00 98.25 244 LEU A CA 1
ATOM 1809 C C . LEU A 1 244 ? -3.531 -10.123 -17.928 1.00 98.25 244 LEU A C 1
ATOM 1811 O O . LEU A 1 244 ? -4.427 -10.063 -17.090 1.00 98.25 244 LEU A O 1
ATOM 1815 N N . ALA A 1 245 ? -3.680 -9.656 -19.170 1.00 98.06 245 ALA A N 1
ATOM 1816 C CA . ALA A 1 245 ? -4.923 -9.057 -19.650 1.00 98.06 245 ALA A CA 1
ATOM 1817 C C . ALA A 1 245 ? -6.092 -10.059 -19.630 1.00 98.06 245 ALA A C 1
ATOM 1819 O O . ALA A 1 245 ? -7.197 -9.715 -19.216 1.00 98.06 245 ALA A O 1
ATOM 1820 N N . THR A 1 246 ? -5.844 -11.315 -20.010 1.00 97.88 246 THR A N 1
ATOM 1821 C CA . THR A 1 246 ? -6.849 -12.389 -19.947 1.00 97.88 246 THR A CA 1
ATOM 1822 C C . THR A 1 246 ? -7.255 -12.700 -18.504 1.00 97.88 246 THR A C 1
ATOM 1824 O O . THR A 1 246 ? -8.442 -12.848 -18.225 1.00 97.88 246 THR A O 1
ATOM 1827 N N . GLN A 1 247 ? -6.298 -12.756 -17.572 1.00 96.62 247 GLN A N 1
ATOM 1828 C CA . GLN A 1 247 ? -6.569 -12.951 -16.142 1.00 96.62 247 GLN A CA 1
ATOM 1829 C C . GLN A 1 247 ? -7.395 -11.796 -15.566 1.00 96.62 247 GLN A C 1
ATOM 1831 O O . GLN A 1 247 ? -8.386 -12.037 -14.881 1.00 96.62 247 GLN A O 1
ATOM 1836 N N . ALA A 1 248 ? -7.041 -10.551 -15.896 1.00 96.69 248 ALA A N 1
ATOM 1837 C CA . ALA A 1 248 ? -7.810 -9.375 -15.497 1.00 96.69 248 ALA A CA 1
ATOM 1838 C C . ALA A 1 248 ? -9.260 -9.450 -16.006 1.00 96.69 248 ALA A C 1
ATOM 1840 O O . ALA A 1 248 ? -10.197 -9.289 -15.225 1.00 96.69 248 ALA A O 1
ATOM 1841 N N . ALA A 1 249 ? -9.450 -9.785 -17.287 1.00 95.62 249 ALA A N 1
ATOM 1842 C CA . ALA A 1 249 ? -10.770 -9.937 -17.898 1.00 95.62 249 ALA A CA 1
ATOM 1843 C C . ALA A 1 249 ? -11.590 -11.099 -17.305 1.00 95.62 249 ALA A C 1
ATOM 1845 O O . ALA A 1 249 ? -12.818 -11.032 -17.274 1.00 95.62 249 ALA A O 1
ATOM 1846 N N . ALA A 1 250 ? -10.928 -12.149 -16.809 1.00 95.88 250 ALA A N 1
ATOM 1847 C CA . ALA A 1 250 ? -11.564 -13.264 -16.106 1.00 95.88 250 ALA A CA 1
ATOM 1848 C C . ALA A 1 250 ? -11.967 -12.930 -14.655 1.00 95.88 250 ALA A C 1
ATOM 1850 O O . ALA A 1 250 ? -12.600 -13.752 -13.995 1.00 95.88 250 ALA A O 1
ATOM 1851 N N . GLY A 1 251 ? -11.630 -11.734 -14.158 1.00 93.81 251 GLY A N 1
ATOM 1852 C CA . GLY A 1 251 ? -11.905 -11.296 -12.788 1.00 93.81 251 GLY A CA 1
ATOM 1853 C C . GLY A 1 251 ? -10.763 -11.554 -11.800 1.00 93.81 251 GLY A C 1
ATOM 1854 O O . GLY A 1 251 ? -10.836 -11.082 -10.666 1.00 93.81 251 GLY A O 1
ATOM 1855 N N . ASP A 1 252 ? -9.672 -12.199 -12.228 1.00 95.81 252 ASP A N 1
ATOM 1856 C CA . ASP A 1 252 ? -8.468 -12.456 -11.423 1.00 95.81 252 ASP A CA 1
ATOM 1857 C C . ASP A 1 252 ? -7.549 -11.217 -11.363 1.00 95.81 252 ASP A C 1
ATOM 1859 O O . ASP A 1 252 ? -6.330 -11.285 -11.562 1.00 95.81 252 ASP A O 1
ATOM 1863 N N . TRP A 1 253 ? -8.139 -10.051 -11.089 1.00 96.31 253 TRP A N 1
ATOM 1864 C CA . TRP A 1 253 ? -7.470 -8.750 -11.151 1.00 96.31 253 TRP A CA 1
ATOM 1865 C C . TRP A 1 253 ? -6.263 -8.664 -10.210 1.00 96.31 253 TRP A C 1
ATOM 1867 O O . TRP A 1 253 ? -5.235 -8.121 -10.592 1.00 96.31 253 TRP A O 1
ATOM 1877 N N . LEU A 1 254 ? -6.326 -9.258 -9.012 1.00 95.88 254 LEU A N 1
ATOM 1878 C CA . LEU A 1 254 ? -5.228 -9.189 -8.040 1.00 95.88 254 LEU A CA 1
ATOM 1879 C C . LEU A 1 254 ? -3.966 -9.909 -8.543 1.00 95.88 254 LEU A C 1
ATOM 1881 O O . LEU A 1 254 ? -2.843 -9.412 -8.392 1.00 95.88 254 LEU A O 1
ATOM 1885 N N . ALA A 1 255 ? -4.154 -11.080 -9.160 1.00 95.50 255 ALA A N 1
ATOM 1886 C CA . ALA A 1 255 ? -3.072 -11.833 -9.780 1.00 95.50 255 ALA A CA 1
ATOM 1887 C C . ALA A 1 255 ? -2.510 -11.076 -10.990 1.00 95.50 255 ALA A C 1
ATOM 1889 O O . ALA A 1 255 ? -1.288 -11.003 -11.147 1.00 95.50 255 ALA A O 1
ATOM 1890 N N . ALA A 1 256 ? -3.384 -10.462 -11.794 1.00 97.69 256 ALA A N 1
ATOM 1891 C CA . ALA A 1 256 ? -2.988 -9.626 -12.919 1.00 97.69 256 ALA A CA 1
ATOM 1892 C C . ALA A 1 256 ? -2.184 -8.391 -12.473 1.00 97.69 256 ALA A C 1
ATOM 1894 O O . ALA A 1 256 ? -1.103 -8.173 -13.010 1.00 97.69 256 ALA A O 1
ATOM 1895 N N . SER A 1 257 ? -2.626 -7.644 -11.453 1.00 97.00 257 SER A N 1
ATOM 1896 C CA . SER A 1 257 ? -1.913 -6.471 -10.919 1.00 97.00 257 SER A CA 1
ATOM 1897 C C . SER A 1 257 ? -0.523 -6.845 -10.395 1.00 97.00 257 SER A C 1
ATOM 1899 O O . SER A 1 257 ? 0.471 -6.231 -10.778 1.00 97.00 257 SER A O 1
ATOM 1901 N N . THR A 1 258 ? -0.415 -7.920 -9.602 1.00 95.94 258 THR A N 1
ATOM 1902 C CA . THR A 1 258 ? 0.890 -8.404 -9.104 1.00 95.94 258 THR A CA 1
ATOM 1903 C C . THR A 1 258 ? 1.790 -8.886 -10.247 1.00 95.94 258 THR A C 1
ATOM 1905 O O . THR A 1 258 ? 3.006 -8.677 -10.246 1.00 95.94 258 THR A O 1
ATOM 1908 N N . GLY A 1 259 ? 1.208 -9.563 -11.239 1.00 97.50 259 GLY A N 1
ATOM 1909 C CA . GLY A 1 259 ? 1.925 -10.001 -12.428 1.00 97.50 259 GLY A CA 1
ATOM 1910 C C . GLY A 1 259 ? 2.419 -8.829 -13.276 1.00 97.50 259 GLY A C 1
ATOM 1911 O O . GLY A 1 259 ? 3.549 -8.874 -13.757 1.00 97.50 259 GLY A O 1
ATOM 1912 N N . LEU A 1 260 ? 1.621 -7.767 -13.395 1.00 98.25 260 LEU A N 1
ATOM 1913 C CA . LEU A 1 260 ? 1.934 -6.559 -14.152 1.00 98.25 260 LEU A CA 1
ATOM 1914 C C . LEU A 1 260 ? 3.092 -5.769 -13.533 1.00 98.25 260 LEU A C 1
ATOM 1916 O O . LEU A 1 260 ? 3.962 -5.301 -14.263 1.00 98.25 260 LEU A O 1
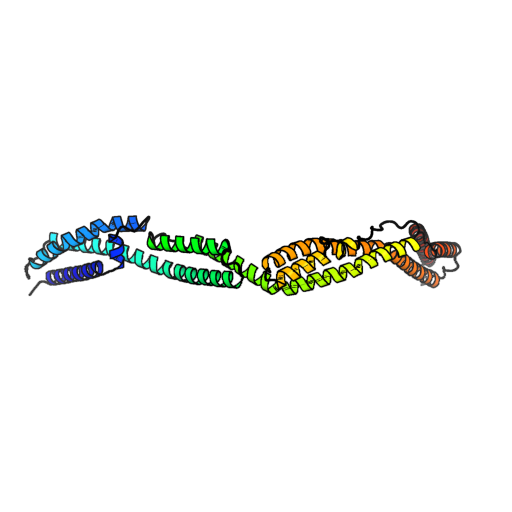ATOM 1920 N N . GLU A 1 261 ? 3.169 -5.673 -12.203 1.00 96.94 261 GLU A N 1
ATOM 1921 C CA . GLU A 1 261 ? 4.318 -5.061 -11.516 1.00 96.94 261 GLU A CA 1
ATOM 1922 C C . GLU A 1 261 ? 5.631 -5.782 -11.850 1.00 96.94 261 GLU A C 1
ATOM 1924 O O . GLU A 1 261 ? 6.635 -5.156 -12.204 1.00 96.94 261 GLU A O 1
ATOM 1929 N N . ARG A 1 262 ? 5.617 -7.120 -11.797 1.00 97.81 262 ARG A N 1
ATOM 1930 C CA . ARG A 1 262 ? 6.780 -7.946 -12.155 1.00 97.81 262 ARG A CA 1
ATOM 1931 C C . ARG A 1 262 ? 7.115 -7.825 -13.636 1.00 97.81 262 ARG A C 1
ATOM 1933 O O . ARG A 1 262 ? 8.288 -7.729 -13.988 1.00 97.81 262 ARG A O 1
ATOM 1940 N N . TRP A 1 263 ? 6.094 -7.818 -14.488 1.00 98.38 263 TRP A N 1
ATOM 1941 C CA . TRP A 1 263 ? 6.237 -7.628 -15.926 1.00 98.38 263 TRP A CA 1
ATOM 1942 C C . TRP A 1 263 ? 6.923 -6.300 -16.239 1.00 98.38 263 TRP A C 1
ATOM 1944 O O . TRP A 1 263 ? 7.898 -6.272 -16.989 1.00 98.38 263 TRP A O 1
ATOM 1954 N N . ARG A 1 264 ? 6.490 -5.215 -15.587 1.00 98.25 264 ARG A N 1
ATOM 1955 C CA . ARG A 1 264 ? 7.028 -3.868 -15.793 1.00 98.25 264 ARG A CA 1
ATOM 1956 C C . ARG A 1 264 ? 8.501 -3.773 -15.418 1.00 98.25 264 ARG A C 1
ATOM 1958 O O . ARG A 1 264 ? 9.278 -3.202 -16.176 1.00 98.25 264 ARG A O 1
ATOM 1965 N N . LEU A 1 265 ? 8.907 -4.391 -14.306 1.00 98.06 265 LEU A N 1
ATOM 1966 C CA . LEU A 1 265 ? 10.315 -4.434 -13.899 1.00 98.06 265 LEU A CA 1
ATOM 1967 C C . LEU A 1 265 ? 11.212 -5.049 -14.988 1.00 98.06 265 LEU A C 1
ATOM 1969 O O . LEU A 1 265 ? 12.296 -4.531 -15.265 1.00 98.06 265 LEU A O 1
ATOM 1973 N N . VAL A 1 266 ? 10.755 -6.138 -15.613 1.00 98.12 266 VAL A N 1
ATOM 1974 C CA . VAL A 1 266 ? 11.476 -6.798 -16.709 1.00 98.12 266 VAL A CA 1
ATOM 1975 C C . VAL A 1 266 ? 11.447 -5.920 -17.963 1.00 98.12 266 VAL A C 1
ATOM 1977 O O . VAL A 1 266 ? 12.504 -5.611 -18.515 1.00 98.12 266 VAL A O 1
ATOM 1980 N N . ALA A 1 267 ? 10.267 -5.449 -18.376 1.00 98.31 267 ALA A N 1
ATOM 1981 C CA . ALA A 1 267 ? 10.082 -4.634 -19.575 1.00 98.31 267 ALA A CA 1
ATOM 1982 C C . ALA A 1 267 ? 10.908 -3.335 -19.553 1.00 98.31 267 ALA A C 1
ATOM 1984 O O . ALA A 1 267 ? 11.537 -2.992 -20.554 1.00 98.31 267 ALA A O 1
ATOM 1985 N N . ASP A 1 268 ? 11.001 -2.660 -18.404 1.00 98.44 268 ASP A N 1
ATOM 1986 C CA . ASP A 1 268 ? 11.836 -1.467 -18.230 1.00 98.44 268 ASP A CA 1
ATOM 1987 C C . ASP A 1 268 ? 13.328 -1.771 -18.453 1.00 98.44 268 ASP A C 1
ATOM 1989 O O . ASP A 1 268 ? 14.067 -0.948 -19.000 1.00 98.44 268 ASP A O 1
ATOM 1993 N N . GLY A 1 269 ? 13.785 -2.964 -18.056 1.00 97.81 269 GLY A N 1
ATOM 1994 C CA . GLY A 1 269 ? 15.129 -3.456 -18.357 1.00 97.81 269 GLY A CA 1
ATOM 1995 C C . GLY A 1 269 ? 15.357 -3.633 -19.858 1.00 97.81 269 GLY A C 1
ATOM 1996 O O . GLY A 1 269 ? 16.344 -3.122 -20.392 1.00 97.81 269 GLY A O 1
ATOM 1997 N N . HIS A 1 270 ? 14.418 -4.282 -20.554 1.00 97.88 270 HIS A N 1
ATOM 1998 C CA . HIS A 1 270 ? 14.472 -4.432 -22.012 1.00 97.88 270 HIS A CA 1
ATOM 1999 C C . HIS A 1 270 ? 14.467 -3.077 -22.724 1.00 97.88 270 HIS A C 1
ATOM 2001 O O . HIS A 1 270 ? 15.248 -2.875 -23.651 1.00 97.88 270 HIS A O 1
ATOM 2007 N N . LEU A 1 271 ? 13.645 -2.128 -22.270 1.00 98.31 271 LEU A N 1
ATOM 2008 C CA . LEU A 1 271 ? 13.522 -0.812 -22.892 1.00 98.31 271 LEU A CA 1
ATOM 2009 C C . LEU A 1 271 ? 14.805 0.009 -22.745 1.00 98.31 271 LEU A C 1
ATOM 2011 O O . LEU A 1 271 ? 15.264 0.611 -23.717 1.00 98.31 271 LEU A O 1
ATOM 2015 N N . ARG A 1 272 ? 15.421 0.001 -21.554 1.00 98.44 272 ARG A N 1
ATOM 2016 C CA . ARG A 1 272 ? 16.735 0.630 -21.343 1.00 98.44 272 ARG A CA 1
ATOM 2017 C C . ARG A 1 272 ? 17.801 0.012 -22.246 1.00 98.44 272 ARG A C 1
ATOM 2019 O O . ARG A 1 272 ? 18.541 0.753 -22.887 1.00 98.44 272 ARG A O 1
ATOM 2026 N N . ASN A 1 273 ? 17.840 -1.315 -22.343 1.00 98.12 273 ASN A N 1
ATOM 2027 C CA . ASN A 1 273 ? 18.826 -2.015 -23.165 1.00 98.12 273 ASN A CA 1
ATOM 2028 C C . ASN A 1 273 ? 18.627 -1.746 -24.664 1.00 98.12 273 ASN A C 1
ATOM 2030 O O . ASN A 1 273 ? 19.591 -1.426 -25.351 1.00 98.12 273 ASN A O 1
ATOM 2034 N N . ALA A 1 274 ? 17.390 -1.797 -25.169 1.00 98.44 274 ALA A N 1
ATOM 2035 C CA . ALA A 1 274 ? 17.086 -1.518 -26.573 1.00 98.44 274 ALA A CA 1
ATOM 2036 C C . ALA A 1 274 ? 17.485 -0.087 -26.975 1.00 98.44 274 ALA A C 1
ATOM 2038 O O . ALA A 1 274 ? 18.084 0.119 -28.030 1.00 98.44 274 ALA A O 1
ATOM 2039 N N . ARG A 1 275 ? 17.214 0.899 -26.107 1.00 98.56 275 ARG A N 1
ATOM 2040 C CA . ARG A 1 275 ? 17.639 2.292 -26.320 1.00 98.56 275 ARG A CA 1
ATOM 2041 C C . ARG A 1 275 ? 19.160 2.429 -26.336 1.00 98.56 275 ARG A C 1
ATOM 2043 O O . ARG A 1 275 ? 19.688 3.050 -27.252 1.00 98.56 275 ARG A O 1
ATOM 2050 N N . ALA A 1 276 ? 19.850 1.811 -25.377 1.00 98.50 276 ALA A N 1
ATOM 2051 C CA . ALA A 1 276 ? 21.310 1.843 -25.304 1.00 98.50 276 ALA A CA 1
ATOM 2052 C C . ALA A 1 276 ? 21.964 1.206 -26.541 1.00 98.50 276 ALA A C 1
ATOM 2054 O O . ALA A 1 276 ? 22.920 1.756 -27.081 1.00 98.50 276 ALA A O 1
ATOM 2055 N N . VAL A 1 277 ? 21.423 0.083 -27.025 1.00 98.44 277 VAL A N 1
ATOM 2056 C CA . VAL A 1 277 ? 21.869 -0.565 -28.267 1.00 98.44 277 VAL A CA 1
ATOM 2057 C C . VAL A 1 277 ? 21.699 0.365 -29.461 1.00 98.44 277 VAL A C 1
ATOM 2059 O O . VAL A 1 277 ? 22.642 0.549 -30.227 1.00 98.44 277 VAL A O 1
ATOM 2062 N N . LEU A 1 278 ? 20.518 0.969 -29.621 1.00 98.44 278 LEU A N 1
ATOM 2063 C CA . LEU A 1 278 ? 20.255 1.875 -30.735 1.00 98.44 278 LEU A CA 1
ATOM 2064 C C . LEU A 1 278 ? 21.210 3.075 -30.732 1.00 98.44 278 LEU A C 1
ATOM 2066 O O . LEU A 1 278 ? 21.781 3.409 -31.770 1.00 98.44 278 LEU A O 1
ATOM 2070 N N . GLU A 1 279 ? 21.397 3.702 -29.571 1.00 98.38 279 GLU A N 1
ATOM 2071 C CA . GLU A 1 279 ? 22.296 4.843 -29.393 1.00 98.38 279 GLU A CA 1
ATOM 2072 C C . GLU A 1 279 ? 23.751 4.465 -29.700 1.00 98.38 279 GLU A C 1
ATOM 2074 O O . GLU A 1 279 ? 24.382 5.082 -30.562 1.00 98.38 279 GLU A O 1
ATOM 2079 N N . ALA A 1 280 ? 24.266 3.404 -29.070 1.00 98.25 280 ALA A N 1
ATOM 2080 C CA . ALA A 1 280 ? 25.636 2.940 -29.274 1.00 98.25 280 ALA A CA 1
ATOM 2081 C C . ALA A 1 280 ? 25.908 2.580 -30.742 1.00 98.25 280 ALA A C 1
ATOM 2083 O O . ALA A 1 280 ? 26.966 2.905 -31.282 1.00 98.25 280 ALA A O 1
ATOM 2084 N N . ASN A 1 281 ? 24.932 1.967 -31.415 1.00 98.38 281 ASN A N 1
ATOM 2085 C CA . ASN A 1 281 ? 25.089 1.535 -32.797 1.00 98.38 281 ASN A CA 1
ATOM 2086 C C . ASN A 1 281 ? 24.981 2.683 -33.808 1.00 98.38 281 ASN A C 1
ATOM 2088 O O . ASN A 1 281 ? 25.600 2.598 -34.869 1.00 98.38 281 ASN A O 1
ATOM 2092 N N . ARG A 1 282 ? 24.257 3.770 -33.501 1.00 97.88 282 ARG A N 1
ATOM 2093 C CA . ARG A 1 282 ? 24.208 4.984 -34.343 1.00 97.88 282 ARG A CA 1
ATOM 2094 C C . ARG A 1 282 ? 25.413 5.905 -34.134 1.00 97.88 282 ARG A C 1
ATOM 2096 O O . ARG A 1 282 ? 25.837 6.571 -35.087 1.00 97.88 282 ARG A O 1
ATOM 2103 N N . ALA A 1 283 ? 26.000 5.906 -32.936 1.00 97.62 283 ALA A N 1
ATOM 2104 C CA . ALA A 1 283 ? 27.033 6.860 -32.538 1.00 97.62 283 ALA A CA 1
ATOM 2105 C C . ALA A 1 283 ? 28.222 6.985 -33.520 1.00 97.62 283 ALA A C 1
ATOM 2107 O O . ALA A 1 283 ? 28.601 8.117 -33.831 1.00 97.62 283 ALA A O 1
ATOM 2108 N N . PRO A 1 284 ? 28.804 5.907 -34.092 1.00 97.06 284 PRO A N 1
ATOM 2109 C CA . PRO A 1 284 ? 29.942 6.051 -35.008 1.00 97.06 284 PRO A CA 1
ATOM 2110 C C . PRO A 1 284 ? 29.587 6.758 -36.325 1.00 97.06 284 PRO A C 1
ATOM 2112 O O . PRO A 1 284 ? 30.378 7.545 -36.854 1.00 97.06 284 PRO A O 1
ATOM 2115 N N . VAL A 1 285 ? 28.386 6.518 -36.859 1.00 96.38 285 VAL A N 1
ATOM 2116 C CA . VAL A 1 285 ? 27.914 7.175 -38.085 1.00 96.38 285 VAL A CA 1
ATOM 2117 C C . VAL A 1 285 ? 27.571 8.637 -37.821 1.00 96.38 285 VAL A C 1
ATOM 2119 O O . VAL A 1 285 ? 27.976 9.506 -38.593 1.00 96.38 285 VAL A O 1
ATOM 2122 N N . GLU A 1 286 ? 26.897 8.936 -36.713 1.00 97.00 286 GLU A N 1
ATOM 2123 C CA . GLU A 1 286 ? 26.609 10.316 -36.307 1.00 97.00 286 GLU A CA 1
ATOM 2124 C C . GLU A 1 286 ? 27.897 11.104 -36.046 1.00 97.00 286 GLU A C 1
ATOM 2126 O O . GLU A 1 286 ? 28.037 12.260 -36.467 1.00 97.00 286 GLU A O 1
ATOM 2131 N N . ARG A 1 287 ? 28.895 10.453 -35.438 1.00 96.69 287 ARG A N 1
ATOM 2132 C CA . ARG A 1 287 ? 30.227 11.022 -35.240 1.00 96.69 287 ARG A CA 1
ATOM 2133 C C . ARG A 1 287 ? 30.899 11.340 -36.570 1.00 96.69 287 ARG A C 1
ATOM 2135 O O . ARG A 1 287 ? 31.433 12.437 -36.731 1.00 96.69 287 ARG A O 1
ATOM 2142 N N . ARG A 1 288 ? 30.828 10.432 -37.546 1.00 96.44 288 ARG A N 1
ATOM 2143 C CA . ARG A 1 288 ? 31.333 10.678 -38.902 1.00 96.44 288 ARG A CA 1
ATOM 2144 C C . ARG A 1 288 ? 30.671 11.900 -39.541 1.00 96.44 288 ARG A C 1
ATOM 2146 O O . ARG A 1 288 ? 31.379 12.742 -40.092 1.00 96.44 288 ARG A O 1
ATOM 2153 N N . GLU A 1 289 ? 29.345 12.013 -39.496 1.00 97.00 289 GLU A N 1
ATOM 2154 C CA . GLU A 1 289 ? 28.653 13.171 -40.082 1.00 97.00 289 GLU A CA 1
ATOM 2155 C C . GLU A 1 289 ? 29.006 14.476 -39.346 1.00 97.00 289 GLU A C 1
ATOM 2157 O O . GLU A 1 289 ? 29.268 15.495 -39.989 1.00 97.00 289 GLU A O 1
ATOM 2162 N N . SER A 1 290 ? 29.160 14.426 -38.020 1.00 97.62 290 SER A N 1
ATOM 2163 C CA . SER A 1 290 ? 29.642 15.560 -37.219 1.00 97.62 290 SER A CA 1
ATOM 2164 C C . SER A 1 290 ? 31.039 16.025 -37.654 1.00 97.62 290 SER A C 1
ATOM 2166 O O . SER A 1 290 ? 31.274 17.222 -37.834 1.00 97.62 290 SER A O 1
ATOM 2168 N N . LEU A 1 291 ? 31.970 15.091 -37.891 1.00 97.81 291 LEU A N 1
ATOM 2169 C CA . LEU A 1 291 ? 33.319 15.410 -38.374 1.00 97.81 291 LEU A CA 1
ATOM 2170 C C . LEU A 1 291 ? 33.300 16.025 -39.780 1.00 97.81 291 LEU A C 1
ATOM 2172 O O . LEU A 1 291 ? 34.089 16.924 -40.066 1.00 97.81 291 LEU A O 1
ATOM 2176 N N . ARG A 1 292 ? 32.385 15.591 -40.655 1.00 97.44 292 ARG A N 1
ATOM 2177 C CA . ARG A 1 292 ? 32.220 16.176 -41.998 1.00 97.44 292 ARG A CA 1
ATOM 2178 C C . ARG A 1 292 ? 31.686 17.605 -41.931 1.00 97.44 292 ARG A C 1
ATOM 2180 O O . ARG A 1 292 ? 32.173 18.457 -42.671 1.00 97.44 292 ARG A O 1
ATOM 2187 N N . GLY A 1 293 ? 30.757 17.884 -41.016 1.00 97.50 293 GLY A N 1
ATOM 2188 C CA . GLY A 1 293 ? 30.318 19.250 -40.725 1.00 97.50 293 GLY A CA 1
ATOM 2189 C C . GLY A 1 293 ? 31.471 20.138 -40.243 1.00 97.50 293 GLY A C 1
ATOM 2190 O O . GLY A 1 293 ? 31.660 21.245 -40.748 1.00 97.50 293 GLY A O 1
ATOM 2191 N N . LEU A 1 294 ? 32.303 19.626 -39.329 1.00 97.81 294 LEU A N 1
ATOM 2192 C CA . LEU A 1 294 ? 33.471 20.350 -38.820 1.00 97.81 294 LEU A CA 1
ATOM 2193 C C . LEU A 1 294 ? 34.540 20.591 -39.903 1.00 97.81 294 LEU A C 1
ATOM 2195 O O . LEU A 1 294 ? 35.131 21.670 -39.944 1.00 97.81 294 LEU A O 1
ATOM 2199 N N . LEU A 1 295 ? 34.753 19.635 -40.813 1.00 97.75 295 LEU A N 1
ATOM 2200 C CA . LEU A 1 295 ? 35.616 19.826 -41.983 1.00 97.75 295 LEU A CA 1
ATOM 2201 C C . LEU A 1 295 ? 35.146 21.007 -42.840 1.00 97.75 295 LEU A C 1
ATOM 2203 O O . LEU A 1 295 ? 35.964 21.859 -43.182 1.00 97.75 295 LEU A O 1
ATOM 2207 N N . GLY A 1 296 ? 33.842 21.092 -43.128 1.00 97.06 296 GLY A N 1
ATOM 2208 C CA . GLY A 1 296 ? 33.266 22.220 -43.869 1.00 97.06 296 GLY A CA 1
ATOM 2209 C C . GLY A 1 296 ? 33.450 23.561 -43.148 1.00 97.06 296 GLY A C 1
ATOM 2210 O O . GLY A 1 296 ? 33.771 24.570 -43.775 1.00 97.06 296 GLY A O 1
ATOM 2211 N N . ALA A 1 297 ? 33.336 23.578 -41.817 1.00 97.62 297 ALA A N 1
ATOM 2212 C CA . ALA A 1 297 ? 33.597 24.779 -41.023 1.00 97.62 297 ALA A CA 1
ATOM 2213 C C . ALA A 1 297 ? 35.075 25.216 -41.081 1.00 97.62 297 ALA A C 1
ATOM 2215 O O . ALA A 1 297 ? 35.368 26.408 -41.208 1.00 97.62 297 ALA A O 1
ATOM 2216 N N . TYR A 1 298 ? 36.020 24.272 -41.018 1.00 97.38 298 TYR A N 1
ATOM 2217 C CA . TYR A 1 298 ? 37.442 24.584 -41.174 1.00 97.38 298 TYR A CA 1
ATOM 2218 C C . TYR A 1 298 ? 37.795 25.039 -42.593 1.00 97.38 298 TYR A C 1
ATOM 2220 O O . TYR A 1 298 ? 38.593 25.963 -42.735 1.00 97.38 298 TYR A O 1
ATOM 2228 N N . GLU A 1 299 ? 37.162 24.477 -43.622 1.00 96.50 299 GLU A N 1
ATOM 2229 C CA . GLU A 1 299 ? 37.309 24.936 -45.007 1.00 96.50 299 GLU A CA 1
ATOM 2230 C C . GLU A 1 299 ? 36.878 26.402 -45.161 1.00 96.50 299 GLU A C 1
ATOM 2232 O O . GLU A 1 299 ? 37.647 27.226 -45.662 1.00 96.50 299 GLU A O 1
ATOM 2237 N N . ALA A 1 300 ? 35.712 26.767 -44.620 1.00 96.62 300 ALA A N 1
ATOM 2238 C CA . ALA A 1 300 ? 35.246 28.153 -44.604 1.00 96.62 300 ALA A CA 1
ATOM 2239 C C . ALA A 1 300 ? 36.214 29.086 -43.849 1.00 96.62 300 ALA A C 1
ATOM 2241 O O . ALA A 1 300 ? 36.522 30.185 -44.318 1.00 96.62 300 ALA A O 1
ATOM 2242 N N . LYS A 1 301 ? 36.750 28.638 -42.704 1.00 95.12 301 LYS A N 1
ATOM 2243 C CA . LYS A 1 301 ? 37.732 29.400 -41.915 1.00 95.12 301 LYS A CA 1
ATOM 2244 C C . LYS A 1 301 ? 39.045 29.615 -42.675 1.00 95.12 301 LYS A C 1
ATOM 2246 O O . LYS A 1 301 ? 39.570 30.727 -42.670 1.00 95.12 301 LYS A O 1
ATOM 2251 N N . ALA A 1 302 ? 39.570 28.580 -43.332 1.00 95.19 302 ALA A N 1
ATOM 2252 C CA . ALA A 1 302 ? 40.767 28.688 -44.164 1.00 95.19 302 ALA A CA 1
ATOM 2253 C C . ALA A 1 302 ? 40.552 29.661 -45.333 1.00 95.19 302 ALA A C 1
ATOM 2255 O O . ALA A 1 302 ? 41.436 30.469 -45.620 1.00 95.19 302 ALA A O 1
ATOM 2256 N N . GLY A 1 303 ? 39.372 29.628 -45.963 1.00 94.75 303 GLY A N 1
ATOM 2257 C CA . GLY A 1 303 ? 38.981 30.573 -47.011 1.00 94.75 303 GLY A CA 1
ATOM 2258 C C . GLY A 1 303 ? 38.964 32.023 -46.523 1.00 94.75 303 GLY A C 1
ATOM 2259 O O . GLY A 1 303 ? 39.603 32.882 -47.129 1.00 94.75 303 GLY A O 1
ATOM 2260 N N . ALA A 1 304 ? 38.321 32.295 -45.383 1.00 94.56 304 ALA A N 1
ATOM 2261 C CA . ALA A 1 304 ? 38.274 33.635 -44.788 1.00 94.56 304 ALA A CA 1
ATOM 2262 C C . ALA A 1 304 ? 39.670 34.183 -44.432 1.00 94.56 304 ALA A C 1
ATOM 2264 O O . ALA A 1 304 ? 39.927 35.377 -44.580 1.00 94.56 304 ALA A O 1
ATOM 2265 N N . ALA A 1 305 ? 40.588 33.308 -44.014 1.00 92.88 305 ALA A N 1
ATOM 2266 C CA . ALA A 1 305 ? 41.975 33.656 -43.710 1.00 92.88 305 ALA A CA 1
ATOM 2267 C C . ALA A 1 305 ? 42.901 33.688 -44.946 1.00 92.88 305 ALA A C 1
ATOM 2269 O O . ALA A 1 305 ? 44.095 33.928 -44.791 1.00 92.88 305 ALA A O 1
ATOM 2270 N N . ARG A 1 306 ? 42.383 33.436 -46.161 1.00 93.75 306 ARG A N 1
ATOM 2271 C CA . ARG A 1 306 ? 43.162 33.294 -47.412 1.00 93.75 306 ARG A CA 1
ATOM 2272 C C . ARG A 1 306 ? 44.261 32.221 -47.341 1.00 93.75 306 ARG A C 1
ATOM 2274 O O . ARG A 1 306 ? 45.262 32.296 -48.044 1.00 93.75 306 ARG A O 1
ATOM 2281 N N . LEU A 1 307 ? 44.064 31.204 -46.504 1.00 92.94 307 LEU A N 1
ATOM 2282 C CA . LEU A 1 307 ? 44.993 30.087 -46.307 1.00 92.94 307 LEU A CA 1
ATOM 2283 C C . LEU A 1 307 ? 44.632 28.854 -47.147 1.00 92.94 307 LEU A C 1
ATOM 2285 O O . LEU A 1 307 ? 45.354 27.861 -47.103 1.00 92.94 307 LEU A O 1
ATOM 2289 N N . ALA A 1 308 ? 43.527 28.892 -47.897 1.00 88.00 308 ALA A N 1
ATOM 2290 C CA . ALA A 1 308 ? 43.020 27.745 -48.654 1.00 88.00 308 ALA A CA 1
ATOM 2291 C C . ALA A 1 308 ? 44.025 27.193 -49.687 1.00 88.00 308 ALA A C 1
ATOM 2293 O O . ALA A 1 308 ? 44.062 25.987 -49.919 1.00 88.00 308 ALA A O 1
ATOM 2294 N N . GLU A 1 309 ? 44.862 28.057 -50.265 1.00 90.38 309 GLU A N 1
ATOM 2295 C CA . GLU A 1 309 ? 45.877 27.685 -51.262 1.00 90.38 309 GLU A CA 1
ATOM 2296 C C . GLU A 1 309 ? 47.233 27.313 -50.642 1.00 90.38 309 GLU A C 1
ATOM 2298 O O . GLU A 1 309 ? 48.124 26.834 -51.345 1.00 90.38 309 GLU A O 1
ATOM 2303 N N . HIS A 1 310 ? 47.408 27.506 -49.329 1.00 93.19 310 HIS A N 1
ATOM 2304 C CA . HIS A 1 310 ? 48.668 27.195 -48.663 1.00 93.19 310 HIS A CA 1
ATOM 2305 C C . HIS A 1 310 ? 48.959 25.686 -48.790 1.00 93.19 310 HIS A C 1
ATOM 2307 O O . HIS A 1 310 ? 48.114 24.885 -48.373 1.00 93.19 310 HIS A O 1
ATOM 2313 N N . PRO A 1 311 ? 50.129 25.264 -49.315 1.00 90.19 311 PRO A N 1
ATOM 2314 C CA . PRO A 1 311 ? 50.405 23.859 -49.630 1.00 90.19 311 PRO A CA 1
ATOM 2315 C C . PRO A 1 311 ? 50.136 22.893 -48.468 1.00 90.19 311 PRO A C 1
ATOM 2317 O O . PRO A 1 311 ? 49.466 21.877 -48.660 1.00 90.19 311 PRO A O 1
ATOM 2320 N N . ASP A 1 312 ? 50.564 23.256 -47.255 1.00 89.94 312 ASP A N 1
ATOM 2321 C CA . ASP A 1 312 ? 50.366 22.439 -46.048 1.00 89.94 312 ASP A CA 1
ATOM 2322 C C . ASP A 1 312 ? 48.884 22.297 -45.660 1.00 89.94 312 ASP A C 1
ATOM 2324 O O . ASP A 1 312 ? 48.411 21.204 -45.347 1.00 89.94 312 ASP A O 1
ATOM 2328 N N . VAL A 1 313 ? 48.115 23.390 -45.739 1.00 94.56 313 VAL A N 1
ATOM 2329 C CA . VAL A 1 313 ? 46.676 23.421 -45.419 1.00 94.56 313 VAL A CA 1
ATOM 2330 C C . VAL A 1 313 ? 45.893 22.617 -46.451 1.00 94.56 313 VAL A C 1
ATOM 2332 O O . VAL A 1 313 ? 45.011 21.834 -46.102 1.00 94.56 313 VAL A O 1
ATOM 2335 N N . MET A 1 314 ? 46.251 22.764 -47.724 1.00 94.75 314 MET A N 1
ATOM 2336 C CA . MET A 1 314 ? 45.617 22.062 -48.830 1.00 94.75 314 MET A CA 1
ATOM 2337 C C . MET A 1 314 ? 45.906 20.552 -48.786 1.00 94.75 314 MET A C 1
ATOM 2339 O O . MET A 1 314 ? 45.005 19.747 -49.032 1.00 94.75 314 MET A O 1
ATOM 2343 N N . GLY A 1 315 ? 47.131 20.145 -48.432 1.00 94.75 315 GLY A N 1
ATOM 2344 C CA . GLY A 1 315 ? 47.494 18.739 -48.232 1.00 94.75 315 GLY A CA 1
ATOM 2345 C C . GLY A 1 315 ? 46.694 18.083 -47.104 1.00 94.75 315 GLY A C 1
ATOM 2346 O O . GLY A 1 315 ? 46.083 17.032 -47.309 1.00 94.75 315 GLY A O 1
ATOM 2347 N N . LEU A 1 316 ? 46.621 18.745 -45.945 1.00 96.00 316 LEU A N 1
ATOM 2348 C CA . LEU A 1 316 ? 45.855 18.273 -44.787 1.00 96.00 316 LEU A CA 1
ATOM 2349 C C . LEU A 1 316 ? 44.345 18.238 -45.059 1.00 96.00 316 LEU A C 1
ATOM 2351 O O . LEU A 1 316 ? 43.686 17.265 -44.693 1.00 96.00 316 LEU A O 1
ATOM 2355 N N . HIS A 1 317 ? 43.803 19.235 -45.768 1.00 96.38 317 HIS A N 1
ATOM 2356 C CA . HIS A 1 317 ? 42.404 19.226 -46.202 1.00 96.38 317 HIS A CA 1
ATOM 2357 C C . HIS A 1 317 ? 42.100 18.006 -47.079 1.00 96.38 317 HIS A C 1
ATOM 2359 O O . HIS A 1 317 ? 41.124 17.297 -46.832 1.00 96.38 317 HIS A O 1
ATOM 2365 N N . ARG A 1 318 ? 42.938 17.719 -48.088 1.00 96.19 318 ARG A N 1
ATOM 2366 C CA . ARG A 1 318 ? 42.748 16.545 -48.957 1.00 96.19 318 ARG A CA 1
ATOM 2367 C C . ARG A 1 318 ? 42.808 15.242 -48.168 1.00 96.19 318 ARG A C 1
ATOM 2369 O O . ARG A 1 318 ? 41.980 14.373 -48.420 1.00 96.19 318 ARG A O 1
ATOM 2376 N N . ALA A 1 319 ? 43.737 15.117 -47.220 1.00 95.19 319 ALA A N 1
ATOM 2377 C CA . ALA A 1 319 ? 43.850 13.934 -46.369 1.00 95.19 319 ALA A CA 1
ATOM 2378 C C . ALA A 1 319 ? 42.597 13.737 -45.496 1.00 95.19 319 ALA A C 1
ATOM 2380 O O . ALA A 1 319 ? 42.000 12.660 -45.514 1.00 95.19 319 ALA A O 1
ATOM 2381 N N . ALA A 1 320 ? 42.139 14.789 -44.806 1.00 96.12 320 ALA A N 1
ATOM 2382 C CA . ALA A 1 320 ? 40.927 14.744 -43.985 1.00 96.12 320 ALA A CA 1
ATOM 2383 C C . ALA A 1 320 ? 39.675 14.441 -44.823 1.00 96.12 320 ALA A C 1
ATOM 2385 O O . ALA A 1 320 ? 38.847 13.611 -44.444 1.00 96.12 320 ALA A O 1
ATOM 2386 N N . ARG A 1 321 ? 39.556 15.062 -46.004 1.00 96.75 321 ARG A N 1
ATOM 2387 C CA . ARG A 1 321 ? 38.461 14.809 -46.945 1.00 96.75 321 ARG A CA 1
ATOM 2388 C C . A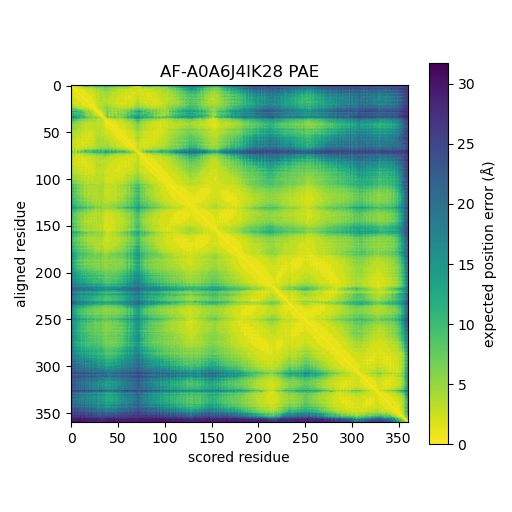RG A 1 321 ? 38.488 13.370 -47.458 1.00 96.75 321 ARG A C 1
ATOM 2390 O O . ARG A 1 321 ? 37.446 12.723 -47.462 1.00 96.75 321 ARG A O 1
ATOM 2397 N N . ALA A 1 322 ? 39.649 12.860 -47.864 1.00 96.06 322 ALA A N 1
ATOM 2398 C CA . ALA A 1 322 ? 39.791 11.487 -48.342 1.00 96.06 322 ALA A CA 1
ATOM 2399 C C . ALA A 1 322 ? 39.373 10.475 -47.265 1.00 96.06 322 ALA A C 1
ATOM 2401 O O . ALA A 1 322 ? 38.566 9.595 -47.552 1.00 96.06 322 ALA A O 1
ATOM 2402 N N . ALA A 1 323 ? 39.837 10.656 -46.024 1.00 95.12 323 ALA A N 1
ATOM 2403 C CA . ALA A 1 323 ? 39.496 9.777 -44.909 1.00 95.12 323 ALA A CA 1
ATOM 2404 C C . ALA A 1 323 ? 37.989 9.800 -44.575 1.00 95.12 323 ALA A C 1
ATOM 2406 O O . ALA A 1 323 ? 37.351 8.751 -44.533 1.00 95.12 323 ALA A O 1
ATOM 2407 N N . LEU A 1 324 ? 37.379 10.982 -44.410 1.00 95.38 324 LEU A N 1
ATOM 2408 C CA . LEU A 1 324 ? 35.979 11.107 -43.965 1.00 95.38 324 LEU A CA 1
ATOM 2409 C C . LEU A 1 324 ? 34.936 10.779 -45.052 1.00 95.38 324 LEU A C 1
ATOM 2411 O O . LEU A 1 324 ? 33.786 10.422 -44.750 1.00 95.38 324 LEU A O 1
ATOM 2415 N N . LEU A 1 325 ? 35.297 10.922 -46.332 1.00 94.88 325 LEU A N 1
ATOM 2416 C CA . LEU A 1 325 ? 34.411 10.612 -47.459 1.00 94.88 325 LEU A CA 1
ATOM 2417 C C . LEU A 1 325 ? 34.579 9.176 -47.981 1.00 94.88 325 LEU A C 1
ATOM 2419 O O . LEU A 1 325 ? 33.731 8.741 -48.764 1.00 94.88 325 LEU A O 1
ATOM 2423 N N . ALA A 1 326 ? 35.586 8.430 -47.513 1.00 93.12 326 ALA A N 1
ATOM 2424 C CA . ALA A 1 326 ? 35.789 7.026 -47.862 1.00 93.12 326 ALA A CA 1
ATOM 2425 C C . ALA A 1 326 ? 34.578 6.139 -47.508 1.00 93.12 326 ALA A C 1
ATOM 2427 O O . ALA A 1 326 ? 33.747 6.463 -46.646 1.00 93.12 326 ALA A O 1
ATOM 2428 N N . ARG A 1 327 ? 34.447 5.015 -48.216 1.00 90.75 327 ARG A N 1
ATOM 2429 C CA . ARG A 1 327 ? 33.423 3.993 -47.968 1.00 90.75 327 ARG A CA 1
ATOM 2430 C C . ARG A 1 327 ? 34.078 2.606 -48.044 1.00 90.75 327 ARG A C 1
ATOM 2432 O O . ARG A 1 327 ? 34.418 2.207 -49.157 1.00 90.75 327 ARG A O 1
ATOM 2439 N N . PRO A 1 328 ? 34.242 1.889 -46.916 1.00 91.62 328 PRO A N 1
ATOM 2440 C CA . PRO A 1 328 ? 34.006 2.322 -45.528 1.00 91.62 328 PRO A CA 1
ATOM 2441 C C . PRO A 1 328 ? 34.988 3.422 -45.060 1.00 91.62 328 PRO A C 1
ATOM 2443 O O . PRO A 1 328 ? 36.017 3.664 -45.687 1.00 91.62 328 PRO A O 1
ATOM 2446 N N . CYS A 1 329 ? 34.619 4.160 -44.010 1.00 94.81 329 CYS A N 1
ATOM 2447 C CA . CYS A 1 329 ? 35.392 5.264 -43.430 1.00 94.81 329 CYS A CA 1
ATOM 2448 C C . CYS A 1 329 ? 36.180 4.781 -42.211 1.00 94.81 329 CYS A C 1
ATOM 2450 O O . CYS A 1 329 ? 35.574 4.332 -41.241 1.00 94.81 329 CYS A O 1
ATOM 2452 N N . ASP A 1 330 ? 37.499 4.964 -42.211 1.00 95.75 330 ASP A N 1
ATOM 2453 C CA . ASP A 1 330 ? 38.302 4.856 -40.991 1.00 95.75 330 ASP A CA 1
ATOM 2454 C C . ASP A 1 330 ? 38.081 6.118 -40.144 1.00 95.75 330 ASP A C 1
ATOM 2456 O O . ASP A 1 330 ? 38.554 7.214 -40.470 1.00 95.75 330 ASP A O 1
ATOM 2460 N N . LEU A 1 331 ? 37.279 5.975 -39.087 1.00 95.12 331 LEU A N 1
ATOM 2461 C CA . LEU A 1 331 ? 36.867 7.096 -38.249 1.00 95.12 331 LEU A CA 1
ATOM 2462 C C . LEU A 1 331 ? 38.050 7.683 -37.469 1.00 95.12 331 LEU A C 1
ATOM 2464 O O . LEU A 1 331 ? 38.166 8.904 -37.374 1.00 95.12 331 LEU A O 1
ATOM 2468 N N . GLN A 1 332 ? 38.956 6.838 -36.972 1.00 95.12 332 GLN A N 1
ATOM 2469 C CA . GLN A 1 332 ? 40.115 7.276 -36.198 1.00 95.12 332 GLN A CA 1
ATOM 2470 C C . GLN A 1 332 ? 41.107 8.039 -37.082 1.00 95.12 332 GLN A C 1
ATOM 2472 O O . GLN A 1 332 ? 41.559 9.125 -36.708 1.00 95.12 332 GLN A O 1
ATOM 2477 N N . ALA A 1 333 ? 41.405 7.525 -38.279 1.00 94.38 333 ALA A N 1
ATOM 2478 C CA . ALA A 1 333 ? 42.242 8.238 -39.242 1.00 94.38 333 ALA A CA 1
ATOM 2479 C C . ALA A 1 333 ? 41.608 9.576 -39.661 1.00 94.38 333 ALA A C 1
ATOM 2481 O O . ALA A 1 333 ? 42.301 10.594 -39.747 1.00 94.38 333 ALA A O 1
ATOM 2482 N N . GLY A 1 334 ? 40.285 9.597 -39.864 1.00 96.06 334 GLY A N 1
ATOM 2483 C CA . GLY A 1 334 ? 39.527 10.813 -40.160 1.00 96.06 334 GLY A CA 1
ATOM 2484 C C . GLY A 1 334 ? 39.637 11.876 -39.064 1.00 96.06 334 GLY A C 1
ATOM 2485 O O . GLY A 1 334 ? 39.879 13.046 -39.367 1.00 96.06 334 GLY A O 1
ATOM 2486 N N . GLU A 1 335 ? 39.520 11.484 -37.794 1.00 96.56 335 GLU A N 1
ATOM 2487 C CA . GLU A 1 335 ? 39.677 12.394 -36.653 1.00 96.56 335 GLU A CA 1
ATOM 2488 C C . GLU A 1 335 ? 41.085 12.980 -36.549 1.00 96.56 335 GLU A C 1
ATOM 2490 O O . GLU A 1 335 ? 41.240 14.188 -36.345 1.00 96.56 335 GLU A O 1
ATOM 2495 N N . VAL A 1 336 ? 42.114 12.144 -36.706 1.00 97.38 336 VAL A N 1
ATOM 2496 C CA . VAL A 1 336 ? 43.517 12.578 -36.655 1.00 97.38 336 VAL A CA 1
ATOM 2497 C C . VAL A 1 336 ? 43.813 13.571 -37.780 1.00 97.38 336 VAL A C 1
ATOM 2499 O O . VAL A 1 336 ? 44.367 14.643 -37.523 1.00 97.38 336 VAL A O 1
ATOM 2502 N N . ALA A 1 337 ? 43.392 13.264 -39.010 1.00 96.75 337 ALA A N 1
ATOM 2503 C CA . ALA A 1 337 ? 43.598 14.139 -40.160 1.00 96.75 337 ALA A CA 1
ATOM 2504 C C . ALA A 1 337 ? 42.863 15.482 -40.007 1.00 96.75 337 ALA A C 1
ATOM 2506 O O . ALA A 1 337 ? 43.422 16.539 -40.311 1.00 96.75 337 ALA A O 1
ATOM 2507 N N . LEU A 1 338 ? 41.629 15.464 -39.490 1.00 97.94 338 LEU A N 1
ATOM 2508 C CA . LEU A 1 338 ? 40.852 16.679 -39.255 1.00 97.94 338 LEU A CA 1
ATOM 2509 C C . LEU A 1 338 ? 41.465 17.561 -38.159 1.00 97.94 338 LEU A C 1
ATOM 2511 O O . LEU A 1 338 ? 41.496 18.785 -38.303 1.00 97.94 338 LEU A O 1
ATOM 2515 N N . ARG A 1 339 ? 41.974 16.955 -37.079 1.00 98.00 339 ARG A N 1
ATOM 2516 C CA . ARG A 1 339 ? 42.665 17.680 -36.006 1.00 98.00 339 ARG A CA 1
ATOM 2517 C C . ARG A 1 339 ? 43.911 18.385 -36.537 1.00 98.00 339 ARG A C 1
ATOM 2519 O O . ARG A 1 339 ? 44.048 19.588 -36.331 1.00 98.00 339 ARG A O 1
ATOM 2526 N N . ALA A 1 340 ? 44.748 17.671 -37.290 1.00 97.19 340 ALA A N 1
ATOM 2527 C CA . ALA A 1 340 ? 45.938 18.244 -37.915 1.00 97.19 340 ALA A CA 1
ATOM 2528 C C . ALA A 1 340 ? 45.586 19.414 -38.855 1.00 97.19 340 ALA A C 1
ATOM 2530 O O . ALA A 1 340 ? 46.232 20.461 -38.820 1.00 97.19 340 ALA A O 1
ATOM 2531 N N . TYR A 1 341 ? 44.512 19.280 -39.645 1.00 97.81 341 TYR A N 1
ATOM 2532 C CA . TYR A 1 341 ? 44.005 20.358 -40.497 1.00 97.81 341 TYR A CA 1
ATOM 2533 C C . TYR A 1 341 ? 43.590 21.603 -39.691 1.00 97.81 341 TYR A C 1
ATOM 2535 O O . TYR A 1 341 ? 44.036 22.714 -39.986 1.00 97.81 341 TYR A O 1
ATOM 2543 N N . GLY A 1 342 ? 42.787 21.431 -38.636 1.00 96.44 342 GLY A N 1
ATOM 2544 C CA . GLY A 1 342 ? 42.349 22.532 -37.772 1.00 96.44 342 GLY A CA 1
ATOM 2545 C C . GLY A 1 342 ? 43.497 23.228 -37.024 1.00 96.44 342 GLY A C 1
ATOM 2546 O O . GLY A 1 342 ? 43.495 24.460 -36.881 1.00 96.44 342 GLY A O 1
ATOM 2547 N N . GLU A 1 343 ? 44.497 22.463 -36.579 1.00 96.88 343 GLU A N 1
ATOM 2548 C CA . GLU A 1 343 ? 45.713 22.969 -35.932 1.00 96.88 343 GLU A CA 1
ATOM 2549 C C . GLU A 1 343 ? 46.564 23.804 -36.894 1.00 96.88 343 GLU A C 1
ATOM 2551 O O . GLU A 1 343 ? 46.965 24.915 -36.536 1.00 96.88 343 GLU A O 1
ATOM 2556 N N . ALA A 1 344 ? 46.767 23.338 -38.131 1.00 96.25 344 ALA A N 1
ATOM 2557 C CA . ALA A 1 344 ? 47.519 24.068 -39.151 1.00 96.25 344 ALA A CA 1
ATOM 2558 C C . ALA A 1 344 ? 46.880 25.428 -39.474 1.00 96.25 344 ALA A C 1
ATOM 2560 O O . ALA A 1 344 ? 47.563 26.455 -39.447 1.00 96.25 344 ALA A O 1
ATOM 2561 N N . ILE A 1 345 ? 45.557 25.466 -39.682 1.00 96.25 345 ILE A N 1
ATOM 2562 C CA . ILE A 1 345 ? 44.816 26.719 -39.913 1.00 96.25 345 ILE A CA 1
ATOM 2563 C C . ILE A 1 345 ? 44.994 27.669 -38.727 1.00 96.25 345 ILE A C 1
ATOM 2565 O O . ILE A 1 345 ? 45.252 28.860 -38.907 1.00 96.25 345 ILE A O 1
ATOM 2569 N N . SER A 1 346 ? 44.864 27.159 -37.502 1.00 94.50 346 SER A N 1
ATOM 2570 C CA . SER A 1 346 ? 44.933 27.979 -36.287 1.00 94.50 346 SER A CA 1
ATOM 2571 C C . SER A 1 346 ? 46.348 28.495 -36.007 1.00 94.50 346 SER A C 1
ATOM 2573 O O . SER A 1 346 ? 46.508 29.626 -35.544 1.00 94.50 346 SER A O 1
ATOM 2575 N N . SER A 1 347 ? 47.374 27.697 -36.306 1.00 94.06 347 SER A N 1
ATOM 2576 C CA . SER A 1 347 ? 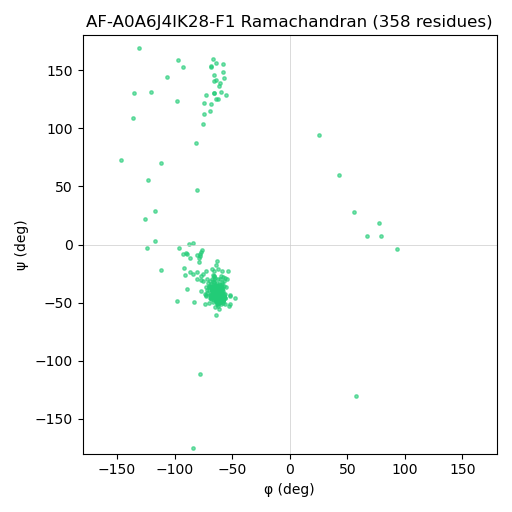48.780 28.095 -36.221 1.00 94.06 347 SER A CA 1
ATOM 2577 C C . SER A 1 347 ? 49.104 29.201 -37.229 1.00 94.06 347 SER A C 1
ATOM 2579 O O . SER A 1 347 ? 49.519 30.287 -36.830 1.00 94.06 347 SER A O 1
ATOM 2581 N N . LEU A 1 348 ? 48.797 28.990 -38.514 1.00 92.88 348 LEU A N 1
ATOM 2582 C CA . LEU A 1 348 ? 49.073 29.956 -39.584 1.00 92.88 348 LEU A CA 1
ATOM 2583 C C . LEU A 1 348 ? 48.283 31.259 -39.426 1.00 92.88 348 LEU A C 1
ATOM 2585 O O . LEU A 1 348 ? 48.828 32.338 -39.646 1.00 92.88 348 LEU A O 1
ATOM 2589 N N . THR A 1 349 ? 47.029 31.186 -38.970 1.00 92.38 349 THR A N 1
ATOM 2590 C CA . THR A 1 349 ? 46.231 32.389 -38.676 1.00 92.38 349 THR A CA 1
ATOM 2591 C C . THR A 1 349 ? 46.859 33.208 -37.542 1.00 92.38 349 THR A C 1
ATOM 2593 O O . THR A 1 349 ? 46.904 34.435 -37.621 1.00 92.38 349 THR A O 1
ATOM 2596 N N . ARG A 1 350 ? 47.382 32.555 -36.488 1.00 91.69 350 ARG A N 1
ATOM 2597 C CA . ARG A 1 350 ? 48.099 33.249 -35.403 1.00 91.69 350 ARG A CA 1
ATOM 2598 C C . ARG A 1 350 ? 49.406 33.863 -35.888 1.00 91.69 350 ARG A C 1
ATOM 2600 O O . ARG A 1 350 ? 49.656 35.021 -35.575 1.00 91.69 350 ARG A O 1
ATOM 2607 N N . SER A 1 351 ? 50.195 33.132 -36.673 1.00 87.19 351 SER A N 1
ATOM 2608 C CA . SER A 1 351 ? 51.448 33.639 -37.241 1.00 87.19 351 SER A CA 1
ATOM 2609 C C . SER A 1 351 ? 51.215 34.827 -38.177 1.00 87.19 351 SER A C 1
ATOM 2611 O O . SER A 1 351 ? 51.922 35.823 -38.077 1.00 87.19 351 SER A O 1
ATOM 2613 N N . SER A 1 352 ? 50.174 34.782 -39.018 1.00 83.56 352 SER A N 1
ATOM 2614 C CA . SER A 1 352 ? 49.784 35.907 -39.880 1.00 83.56 352 SER A CA 1
ATOM 2615 C C . SER A 1 352 ? 49.356 37.136 -39.077 1.00 83.56 352 SER A C 1
ATOM 2617 O O . SER A 1 352 ? 49.670 38.254 -39.471 1.00 83.56 352 SER A O 1
ATOM 2619 N N . ARG A 1 353 ? 48.660 36.943 -37.949 1.00 81.44 353 ARG A N 1
ATOM 2620 C CA . ARG A 1 353 ? 48.243 38.039 -37.063 1.00 81.44 353 ARG A CA 1
ATOM 2621 C C . ARG A 1 353 ? 49.416 38.624 -36.274 1.00 81.44 353 ARG A C 1
ATOM 2623 O O . ARG A 1 353 ? 49.465 39.826 -36.073 1.00 81.44 353 ARG A O 1
ATOM 2630 N N . ALA A 1 354 ? 50.367 37.791 -35.852 1.00 77.75 354 ALA A N 1
ATOM 2631 C CA . ALA A 1 354 ? 51.586 38.231 -35.170 1.00 77.75 354 ALA A CA 1
ATOM 2632 C C . ALA A 1 354 ? 52.570 38.948 -36.115 1.00 77.75 354 ALA A C 1
ATOM 2634 O O . ALA A 1 354 ? 53.293 39.838 -35.681 1.00 77.75 354 ALA A O 1
ATOM 2635 N N . ALA A 1 355 ? 52.571 38.595 -37.405 1.00 71.06 355 ALA A N 1
ATOM 2636 C CA . ALA A 1 355 ? 53.334 39.282 -38.450 1.00 71.06 355 ALA A CA 1
ATOM 2637 C C . ALA A 1 355 ? 52.703 40.619 -38.900 1.00 71.06 355 ALA A C 1
ATOM 2639 O O . ALA A 1 355 ? 53.324 41.357 -39.662 1.00 71.06 355 ALA A O 1
ATOM 2640 N N . GLN A 1 356 ? 51.502 40.947 -38.411 1.00 59.19 356 GLN A N 1
ATOM 2641 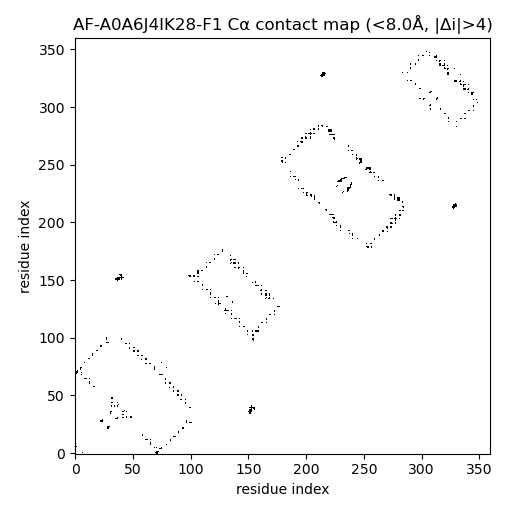C CA . GLN A 1 356 ? 50.849 42.251 -38.548 1.00 59.19 356 GLN A CA 1
ATOM 2642 C C . GLN A 1 356 ? 50.756 42.954 -37.175 1.00 59.19 356 GLN A C 1
ATOM 2644 O O . GLN A 1 356 ? 49.658 43.059 -36.628 1.00 59.19 356 GLN A O 1
ATOM 2649 N N . PRO A 1 357 ? 51.864 43.421 -36.567 1.00 50.56 357 PRO A N 1
ATOM 2650 C CA . PRO A 1 357 ? 51.767 44.344 -35.445 1.00 50.56 357 PRO A CA 1
ATOM 2651 C C . PRO A 1 357 ? 51.386 45.730 -35.988 1.00 50.56 357 PRO A C 1
ATOM 2653 O O . PRO A 1 357 ? 52.073 46.249 -36.862 1.00 50.56 357 PRO A O 1
ATOM 2656 N N . ASP A 1 358 ? 50.266 46.271 -35.507 1.00 51.38 358 ASP A N 1
ATOM 2657 C CA . ASP A 1 358 ? 49.792 47.656 -35.642 1.00 51.38 358 ASP A CA 1
ATOM 2658 C C . ASP A 1 358 ? 50.286 48.450 -36.866 1.00 51.38 358 ASP A C 1
ATOM 2660 O O . ASP A 1 358 ? 51.284 49.169 -36.818 1.00 51.38 358 ASP A O 1
ATOM 2664 N N . ALA A 1 359 ? 49.485 48.441 -37.934 1.00 42.81 359 ALA A N 1
ATOM 2665 C CA . ALA A 1 359 ? 49.317 49.662 -38.715 1.00 42.81 359 ALA A CA 1
ATOM 2666 C C . ALA A 1 359 ? 48.284 50.528 -37.975 1.00 42.81 359 ALA A C 1
ATOM 2668 O O . ALA A 1 359 ? 47.079 50.378 -38.184 1.00 42.81 359 ALA A O 1
ATOM 2669 N N . SER A 1 360 ? 48.783 51.339 -37.035 1.00 41.75 360 SER A N 1
ATOM 2670 C CA . SER A 1 360 ? 48.098 52.556 -36.576 1.00 41.75 360 SER A CA 1
ATOM 2671 C C . SER A 1 360 ? 47.890 53.531 -37.729 1.00 41.75 360 SER A C 1
ATOM 2673 O O . SER A 1 360 ? 48.762 53.557 -38.630 1.00 41.75 360 SER A O 1
#

Sequence (360 aa):
MPTPEVETLRAAVERVAGQLYALDTDPQLALLRDGSLRGASAKAAAEVTPLIDSLWQRYPDLQAAAADVADTGPVPASVLQTLYQVEVDLAEVTAVGERFVAAWHQVLPELDEATVTVAGLEAQAVSLGVPHDGAVVAARRALDAFSSAVAADPLTADATTASATIEKAATRIRELVWARDGLDDGLQAAREIVSELRRLIPEGAEAAEHTRSRITDPSGLLEPLDPASVDGDERSLGPWLERLATQAAAGDWLAASTGLERWRLVADGHLRNARAVLEANRAPVERRESLRGLLGAYEAKAGAARLAEHPDVMGLHRAARAALLARPCDLQAGEVALRAYGEAISSLTRSSRAAQPDAS

pLDDT: mean 93.85, std 7.29, range [41.75, 98.75]

Radius of gyration: 47.59 Å; Cα contacts (8 Å, |Δi|>4): 359; chains: 1; bounding box: 93×71×125 Å

Foldseek 3Di:
DADPQLVVLVVLLVVLVVLLVVCVPDVLNVLLVVCLADDPSVVLSVVLVVLNVVLVVLSVVLVVLSVPDDRPDDRDPVSVVSSVSSVVSSVSSVVSSVLLVVLCVVCVVVLVVLVVLLVVLQVLCVVLVNNPPPLSVQLVVLSVVLVSCCSHYSNPRDCVVSVVSSVVSVVVSVVSVCLLVCLVVLLVVLVVLLVVLLVLQVLLVVLLVVLPFAADPDPQADDGDDPLCAVNDCNHLPNLSVVLVVCVVVVVSVVSSVSSVVSVVVSVVSSVVSVSSNCRSNVLVVLLVVLVVLLVVLCVLCVVLVNCPPPQLVVLSVQLCCQSVDGRHHSVSNVVSSVSNSVVSVVVSVVVVVVDDDPD

Solvent-accessible surface area (backbone atoms only — not comparable to full-atom values): 19007 Å² total; per-residue (Å²): 124,62,39,74,67,58,52,52,50,52,55,49,55,52,51,52,50,54,50,52,51,50,54,71,69,32,72,74,52,50,52,56,71,66,68,70,44,34,73,67,37,31,52,56,31,62,67,36,49,63,45,54,56,49,43,69,62,45,47,62,56,50,54,52,55,61,67,69,53,54,50,84,56,84,79,57,68,68,57,56,52,50,50,51,52,47,53,51,46,50,51,52,44,50,55,53,49,52,50,51,54,50,30,42,69,64,48,49,63,56,52,51,51,50,51,55,49,48,53,51,51,49,56,49,28,46,77,71,73,41,75,77,42,66,46,51,56,48,22,49,53,32,45,54,51,43,55,51,36,43,72,26,19,38,75,72,50,67,58,67,69,31,53,57,37,38,51,50,22,52,51,52,50,52,52,51,50,50,49,59,74,45,38,65,62,50,54,51,55,50,50,52,52,50,55,49,44,70,51,37,30,58,52,13,40,52,27,38,53,53,31,60,67,44,26,47,85,70,77,74,64,49,79,55,67,65,67,50,60,40,70,47,55,72,83,12,54,49,50,39,49,53,51,33,53,50,35,36,75,72,67,43,41,69,61,20,42,59,48,48,56,56,47,46,60,52,50,54,51,51,50,53,49,33,52,50,22,30,51,41,14,37,44,65,54,54,49,51,54,51,51,52,54,51,50,54,52,48,51,53,50,25,49,77,69,69,40,54,81,39,68,71,48,40,52,30,45,52,51,18,48,53,29,64,70,36,84,49,14,44,60,69,62,18,51,53,30,42,50,54,32,52,48,50,50,55,51,53,54,49,51,58,51,66,75,55,72,78,90,122

Secondary structure (DSSP, 8-state):
---HHHHHHHHHHHHHHHHHHHHHH-HHHHHHHS----HHHHHHHHHHHHHHHHHHHHHHHHHHHHHSS-TTSPPPHHHHHHHHHHHHHHHHHHHHHHHHHHHHHHHHHHHHHHHHHHHHHHHHHHHTT-TT-HHHHHHHHHHHHHHHHHHH-TTT---HHHHHHHHHHHHHHHHHHHHHHTHHHHHHHHHHHHHHHHHHHHHHHHHHHHHHHHBSS--S--PPPPTHHHHSSTTSHHHHHHHHHHHHHTT-HHHHHHHHHHHHHHHHHHHHHHHHHHHHHHHHHHHHHHHHHHHHHHHHHHHHTT-TT-HHHHHHHHHHHHHHHSSSB-HHHHHHHHHHHHHHHHHHHHHHHHT-----

Organism: NCBI:txid310071